Protein AF-0000000077438994 (afdb_homodimer)

Organism: NCBI:txid325984

Foldseek 3Di:
DDPPPPCPPPPPPPVPQPQPDDVDLSASPQPCAQKAKAVDKFFAQHWHDDVQWIWGQHQQRKTFIDGVRHTPDIQPRGRPVRGRFWIWHQHQQRWTFIDGPVGHTRGIPPGGHPDGAMKMWGQDPVSDTDIDDDDDDDPDDPDPDPPPPPPPPPPDD/DDPPPPCPPPPPPPVPQPQPDDVDLSASPQPCAQKAKAVDKFFANHWHDDVQWIWGQHQQRKTFIDGVRHTPDIQPRGRPVQGRFWIWHQHQQRWTFIDGPVGHTRGIPPGGHPDGAMKMWGQDPVSDTDIDDDDDDDPDDPDPDPPPPPPPPPPDD

Radius of gyration: 21.77 Å; Cα contacts (8 Å, |Δi|>4): 650; chains: 2; bounding box: 71×61×64 Å

Structure (mmCIF, N/CA/C/O backbone):
data_AF-0000000077438994-model_v1
#
loop_
_entity.id
_entity.type
_entity.pdbx_description
1 polymer 'Bulb-type lectin domain-containing protein'
#
loop_
_atom_site.group_PDB
_atom_site.id
_atom_site.type_symbol
_atom_site.label_atom_id
_atom_site.label_alt_id
_atom_site.label_comp_id
_atom_site.label_asym_id
_atom_site.label_entity_id
_atom_site.label_seq_id
_atom_site.pdbx_PDB_ins_code
_atom_site.Cartn_x
_atom_site.Cartn_y
_atom_site.Cartn_z
_atom_site.occupancy
_atom_site.B_iso_or_equiv
_atom_site.auth_seq_id
_atom_site.auth_comp_id
_atom_site.auth_asym_id
_atom_site.auth_atom_id
_atom_site.pdbx_PDB_model_num
ATOM 1 N N . MET A 1 1 ? -39.531 22.156 19.797 1 21.09 1 MET A N 1
ATOM 2 C CA . MET A 1 1 ? -38.406 22.734 19.062 1 21.09 1 MET A CA 1
ATOM 3 C C . MET A 1 1 ? -37.281 21.703 18.906 1 21.09 1 MET A C 1
ATOM 5 O O . MET A 1 1 ? -36.656 21.297 19.891 1 21.09 1 MET A O 1
ATOM 9 N N . TYR A 1 2 ? -37.219 20.688 18.141 1 22.56 2 TYR A N 1
ATOM 10 C CA . TYR A 1 2 ? -36.625 19.359 18.094 1 22.56 2 TYR A CA 1
ATOM 11 C C . TYR A 1 2 ? -35.156 19.453 17.688 1 22.56 2 TYR A C 1
ATOM 13 O O . TYR A 1 2 ? -34.812 20.141 16.734 1 22.56 2 TYR A O 1
ATOM 21 N N . GLY A 1 3 ? -34.188 19.438 18.5 1 25.44 3 GLY A N 1
ATOM 22 C CA . GLY A 1 3 ? -32.781 19.75 18.312 1 25.44 3 GLY A CA 1
ATOM 23 C C . GLY A 1 3 ? -32.125 18.906 17.234 1 25.44 3 GLY A C 1
ATOM 24 O O . GLY A 1 3 ? -32.656 17.875 16.828 1 25.44 3 GLY A O 1
ATOM 25 N N . PRO A 1 4 ? -31.328 19.453 16.375 1 26.83 4 PRO A N 1
ATOM 26 C CA . PRO A 1 4 ? -30.859 18.859 15.117 1 26.83 4 PRO A CA 1
ATOM 27 C C . PRO A 1 4 ? -30.297 17.453 15.305 1 26.83 4 PRO A C 1
ATOM 29 O O . PRO A 1 4 ? -29.688 17.156 16.344 1 26.83 4 PRO A O 1
ATOM 32 N N . GLN A 1 5 ? -30.953 16.422 15.031 1 22.59 5 GLN A N 1
ATOM 33 C CA . GLN A 1 5 ? -30.609 15 15.031 1 22.59 5 GLN A CA 1
ATOM 34 C C . GLN A 1 5 ? -29.234 14.758 14.414 1 22.59 5 GLN A C 1
ATOM 36 O O . GLN A 1 5 ? -28.938 15.258 13.328 1 22.59 5 GLN A O 1
ATOM 41 N N . LEU A 1 6 ? -28.234 14.766 15.234 1 22.33 6 LEU A N 1
ATOM 42 C CA . LEU A 1 6 ? -26.844 14.422 14.945 1 22.33 6 LEU A CA 1
ATOM 43 C C . LEU A 1 6 ? -26.766 13.211 14.023 1 22.33 6 LEU A C 1
ATOM 45 O O . LEU A 1 6 ? -27.359 12.172 14.305 1 22.33 6 LEU A O 1
ATOM 49 N N . TRP A 1 7 ? -27.031 13.344 12.828 1 23.47 7 TRP A N 1
ATOM 50 C CA . TRP A 1 7 ? -27.016 12.344 11.766 1 23.47 7 TRP A CA 1
ATOM 51 C C . TRP A 1 7 ? -25.859 11.359 11.953 1 23.47 7 TRP A C 1
ATOM 53 O O . TRP A 1 7 ? -24.703 11.766 12.078 1 23.47 7 TRP A O 1
ATOM 63 N N . THR A 1 8 ? -25.922 10.281 12.758 1 25.11 8 THR A N 1
ATOM 64 C CA . THR A 1 8 ? -25.156 9.055 12.961 1 25.11 8 THR A CA 1
ATOM 65 C C . THR A 1 8 ? -24.672 8.484 11.633 1 25.11 8 THR A C 1
ATOM 67 O O . THR A 1 8 ? -25.484 8.016 10.828 1 25.11 8 THR A O 1
ATOM 70 N N . SER A 1 9 ? -24.359 9.297 10.734 1 25.38 9 SER A N 1
ATOM 71 C CA . SER A 1 9 ? -24.031 8.797 9.406 1 25.38 9 SER A CA 1
ATOM 72 C C . SER A 1 9 ? -23.25 7.48 9.484 1 25.38 9 SER A C 1
ATOM 74 O O . SER A 1 9 ? -22.516 7.242 10.438 1 25.38 9 SER A O 1
ATOM 76 N N . HIS A 1 10 ? -23.703 6.355 9.078 1 24.34 10 HIS A N 1
ATOM 77 C CA . HIS A 1 10 ? -23.359 4.957 8.844 1 24.34 10 HIS A CA 1
ATOM 78 C C . HIS A 1 10 ? -21.906 4.82 8.391 1 24.34 10 HIS A C 1
ATOM 80 O O . HIS A 1 10 ? -21.641 4.656 7.191 1 24.34 10 HIS A O 1
ATOM 86 N N . TYR A 1 11 ? -21.203 5.902 8.508 1 25.11 11 TYR A N 1
ATOM 87 C CA . TYR A 1 11 ? -19.781 5.695 8.219 1 25.11 11 TYR A CA 1
ATOM 88 C C . TYR A 1 11 ? -19.234 4.527 9.023 1 25.11 11 TYR A C 1
ATOM 90 O O . TYR A 1 11 ? -19.109 4.609 10.25 1 25.11 11 TYR A O 1
ATOM 98 N N . SER A 1 12 ? -19.734 3.297 8.938 1 24.47 12 SER A N 1
ATOM 99 C CA . SER A 1 12 ? -19.469 2.039 9.625 1 24.47 12 SER A CA 1
ATOM 100 C C . SER A 1 12 ? -18.016 1.963 10.109 1 24.47 12 SER A C 1
ATOM 102 O O . SER A 1 12 ? -17.234 2.873 9.852 1 24.47 12 SER A O 1
ATOM 104 N N . SER A 1 13 ? -17.312 0.666 9.922 1 24.72 13 SER A N 1
ATOM 105 C CA . SER A 1 13 ? -16.25 0.057 10.711 1 24.72 13 SER A CA 1
ATOM 106 C C . SER A 1 13 ? -14.969 0.88 10.641 1 24.72 13 SER A C 1
ATOM 108 O O . SER A 1 13 ? -14.258 0.853 9.625 1 24.72 13 SER A O 1
ATOM 110 N N . VAL A 1 14 ? -15.055 2.031 10.977 1 26.48 14 VAL A N 1
ATOM 111 C CA . VAL A 1 14 ? -13.836 2.734 11.352 1 26.48 14 VAL A CA 1
ATOM 112 C C . VAL A 1 14 ? -12.977 1.834 12.234 1 26.48 14 VAL A C 1
ATOM 114 O O . VAL A 1 14 ? -13.469 1.239 13.195 1 26.48 14 VAL A O 1
ATOM 117 N N . HIS A 1 15 ? -12.094 0.939 11.68 1 26.78 15 HIS A N 1
ATOM 118 C CA . HIS A 1 15 ? -11.234 0.224 12.617 1 26.78 15 HIS A CA 1
ATOM 119 C C . HIS A 1 15 ? -10.844 1.116 13.789 1 26.78 15 HIS A C 1
ATOM 121 O O . HIS A 1 15 ? -10.32 2.215 13.594 1 26.78 15 HIS A O 1
ATOM 127 N N . PRO A 1 16 ? -11.727 1.131 14.812 1 26.53 16 PRO A N 1
ATOM 128 C CA . PRO A 1 16 ? -11.305 1.868 16 1 26.53 16 PRO A CA 1
ATOM 129 C C . PRO A 1 16 ? -9.789 1.812 16.234 1 26.53 16 PRO A C 1
ATOM 131 O O . PRO A 1 16 ? -9.18 0.76 16.031 1 26.53 16 PRO A O 1
ATOM 134 N N . LEU A 1 17 ? -9.219 2.875 16.062 1 28.62 17 LEU A N 1
ATOM 135 C CA . LEU A 1 17 ? -7.895 3.004 16.656 1 28.62 17 LEU A CA 1
ATOM 136 C C . LEU A 1 17 ? -7.902 2.52 18.109 1 28.62 17 LEU A C 1
ATOM 138 O O . LEU A 1 17 ? -8.805 2.861 18.875 1 28.62 17 LEU A O 1
ATOM 142 N N . ASN A 1 18 ? -7.672 1.319 18.578 1 26.91 18 ASN A N 1
ATOM 143 C CA . ASN A 1 18 ? -7.469 1.029 19.984 1 26.91 18 ASN A CA 1
ATOM 144 C C . ASN A 1 18 ? -6.883 2.229 20.719 1 26.91 18 ASN A C 1
ATOM 146 O O . ASN A 1 18 ? -5.777 2.676 20.422 1 26.91 18 ASN A O 1
ATOM 150 N N . THR A 1 19 ? -7.727 3.143 21.219 1 26.14 19 THR A N 1
ATOM 151 C CA . THR A 1 19 ? -7.484 4.309 22.062 1 26.14 19 THR A CA 1
ATOM 152 C C . THR A 1 19 ? -7.008 3.887 23.453 1 26.14 19 THR A C 1
ATOM 154 O O . THR A 1 19 ? -7.816 3.488 24.297 1 26.14 19 THR A O 1
ATOM 157 N N . THR A 1 20 ? -6.152 3.027 24.031 1 26.03 20 THR A N 1
ATOM 158 C CA . THR A 1 20 ? -5.77 3.215 25.422 1 26.03 20 THR A CA 1
ATOM 159 C C . THR A 1 20 ? -5.383 4.664 25.688 1 26.03 20 THR A C 1
ATOM 161 O O . THR A 1 20 ? -4.539 5.227 24.984 1 26.03 20 THR A O 1
ATOM 164 N N . THR A 1 21 ? -6.238 5.598 26.297 1 25.45 21 THR A N 1
ATOM 165 C CA . THR A 1 21 ? -6.266 6.949 26.844 1 25.45 21 THR A CA 1
ATOM 166 C C . THR A 1 21 ? -5.262 7.09 27.984 1 25.45 21 THR A C 1
ATOM 168 O O . THR A 1 21 ? -5.23 8.109 28.672 1 25.45 21 THR A O 1
ATOM 171 N N . GLY A 1 22 ? -4.594 6.418 28.875 1 26.19 22 GLY A N 1
ATOM 172 C CA . GLY A 1 22 ? -3.967 7.281 29.859 1 26.19 22 GLY A CA 1
ATOM 173 C C . GLY A 1 22 ? -3.484 8.602 29.297 1 26.19 22 GLY A C 1
ATOM 174 O O . GLY A 1 22 ? -3.414 8.758 28.062 1 26.19 22 GLY A O 1
ATOM 175 N N . ALA A 1 23 ? -3.184 9.969 30.188 1 26.88 23 ALA A N 1
ATOM 176 C CA . ALA A 1 23 ? -2.857 11.289 29.672 1 26.88 23 ALA A CA 1
ATOM 177 C C . ALA A 1 23 ? -2.307 11.211 28.25 1 26.88 23 ALA A C 1
ATOM 179 O O . ALA A 1 23 ? -1.852 12.211 27.688 1 26.88 23 ALA A O 1
ATOM 180 N N . GLY A 1 24 ? -1.846 10.273 27.703 1 26.77 24 GLY A N 1
ATOM 181 C CA . GLY A 1 24 ? -0.957 9.273 27.125 1 26.77 24 GLY A CA 1
ATOM 182 C C . GLY A 1 24 ? -1.16 9.078 25.641 1 26.77 24 GLY A C 1
ATOM 183 O O . GLY A 1 24 ? -2.291 8.914 25.172 1 26.77 24 GLY A O 1
ATOM 184 N N . VAL A 1 25 ? -0.253 9.812 24.734 1 26.81 25 VAL A N 1
ATOM 185 C CA . VAL A 1 25 ? -0.193 9.906 23.281 1 26.81 25 VAL A CA 1
ATOM 186 C C . VAL A 1 25 ? -0.78 8.648 22.656 1 26.81 25 VAL A C 1
ATOM 188 O O . VAL A 1 25 ? -0.364 7.531 22.984 1 26.81 25 VAL A O 1
ATOM 191 N N . LEU A 1 26 ? -2.146 8.492 22.719 1 27.89 26 LEU A N 1
ATOM 192 C CA . LEU A 1 26 ? -2.771 7.434 21.938 1 27.89 26 LEU A CA 1
ATOM 193 C C . LEU A 1 26 ? -1.887 7.027 20.766 1 27.89 26 LEU A C 1
ATOM 195 O O . LEU A 1 26 ? -1.816 7.738 19.766 1 27.89 26 LEU A O 1
ATOM 199 N N . GLY A 1 27 ? -0.663 6.922 21.203 1 29.12 27 GLY A N 1
ATOM 200 C CA . GLY A 1 27 ? 0.277 6.418 20.203 1 29.12 27 GLY A CA 1
ATOM 201 C C . GLY A 1 27 ? -0.365 5.492 19.188 1 29.12 27 GLY A C 1
ATOM 202 O O . GLY A 1 27 ? -1.306 4.766 19.516 1 29.12 27 GLY A O 1
ATOM 203 N N . TRP A 1 28 ? -0.858 6.16 18.172 1 29.98 28 TRP A N 1
ATOM 204 C CA . TRP A 1 28 ? -1.235 5.191 17.156 1 29.98 28 TRP A CA 1
ATOM 205 C C . TRP A 1 28 ? -0.579 3.842 17.406 1 29.98 28 TRP A C 1
ATOM 207 O O . TRP A 1 28 ? 0.609 3.773 17.734 1 29.98 28 TRP A O 1
ATOM 217 N N . PRO A 1 29 ? -1.28 3.027 18.125 1 31.36 29 PRO A N 1
ATOM 218 C CA . PRO A 1 29 ? -0.493 1.791 18.125 1 31.36 29 PRO A CA 1
ATOM 219 C C . PRO A 1 29 ? 0.524 1.734 16.984 1 31.36 29 PRO A C 1
ATOM 221 O O . PRO A 1 29 ? 0.331 2.373 15.945 1 31.36 29 PRO A O 1
ATOM 224 N N . LYS A 1 30 ? 1.807 1.937 17.297 1 34.41 30 LYS A N 1
ATOM 225 C CA . LYS A 1 30 ? 2.791 1.536 16.297 1 34.41 30 LYS A CA 1
ATOM 226 C C . LYS A 1 30 ? 2.168 0.621 15.242 1 34.41 30 LYS A C 1
ATOM 228 O O . LYS A 1 30 ? 1.759 -0.5 15.555 1 34.41 30 LYS A O 1
ATOM 233 N N . THR A 1 31 ? 1.005 1.084 14.773 1 38.88 31 THR A N 1
ATOM 234 C CA . THR A 1 31 ? 0.612 0.141 13.734 1 38.88 31 THR A CA 1
ATOM 235 C C . THR A 1 31 ? 1.836 -0.384 12.984 1 38.88 31 THR A C 1
ATOM 237 O O . THR A 1 31 ? 2.799 0.353 12.766 1 38.88 31 THR A O 1
ATOM 240 N N . THR A 1 32 ? 2.367 -1.322 13.469 1 48.34 32 THR A N 1
ATOM 241 C CA . THR A 1 32 ? 3.406 -2.102 12.805 1 48.34 32 THR A CA 1
ATOM 242 C C . THR A 1 32 ? 3.244 -2.031 11.289 1 48.34 32 THR A C 1
ATOM 244 O O . THR A 1 32 ? 3.877 -2.795 10.555 1 48.34 32 THR A O 1
ATOM 247 N N . ASP A 1 33 ? 2.127 -0.907 10.836 1 61.53 33 ASP A N 1
ATOM 248 C CA . ASP A 1 33 ? 1.943 -1.021 9.391 1 61.53 33 ASP A CA 1
ATOM 249 C C . ASP A 1 33 ? 2.602 0.146 8.656 1 61.53 33 ASP A C 1
ATOM 251 O O . ASP A 1 33 ? 2.791 1.219 9.234 1 61.53 33 ASP A O 1
ATOM 255 N N . SER A 1 34 ? 3.141 -0.038 7.637 1 81.69 34 SER A N 1
ATOM 256 C CA . SER A 1 34 ? 3.826 0.903 6.758 1 81.69 34 SER A CA 1
ATOM 257 C C . SER A 1 34 ? 2.85 1.567 5.793 1 81.69 34 SER A C 1
ATOM 259 O O . SER A 1 34 ? 3.264 2.207 4.824 1 81.69 34 SER A O 1
ATOM 261 N N . VAL A 1 35 ? 1.454 1.505 6.234 1 88.12 35 VAL A N 1
ATOM 262 C CA . VAL A 1 35 ? 0.467 1.944 5.258 1 88.12 35 VAL A CA 1
ATOM 263 C C . VAL A 1 35 ? -0.572 2.836 5.934 1 88.12 35 VAL A C 1
ATOM 265 O O . VAL A 1 35 ? -1.044 2.527 7.031 1 88.12 35 VAL A O 1
ATOM 268 N N . LEU A 1 36 ? -0.923 4.008 5.414 1 90.38 36 LEU A N 1
ATOM 269 C CA . LEU A 1 36 ? -2.074 4.84 5.75 1 90.38 36 LEU A CA 1
ATOM 270 C C . LEU A 1 36 ? -3.162 4.715 4.688 1 90.38 36 LEU A C 1
ATOM 272 O O . LEU A 1 36 ? -2.885 4.832 3.49 1 90.38 36 LEU A O 1
ATOM 276 N N . TYR A 1 37 ? -4.406 4.496 5.098 1 89.5 37 TYR A N 1
ATOM 277 C CA . TYR A 1 37 ? -5.516 4.293 4.172 1 89.5 37 TYR A CA 1
ATOM 278 C C . TYR A 1 37 ? -6.363 5.551 4.047 1 89.5 37 TYR A C 1
ATOM 280 O O . TYR A 1 37 ? -6.41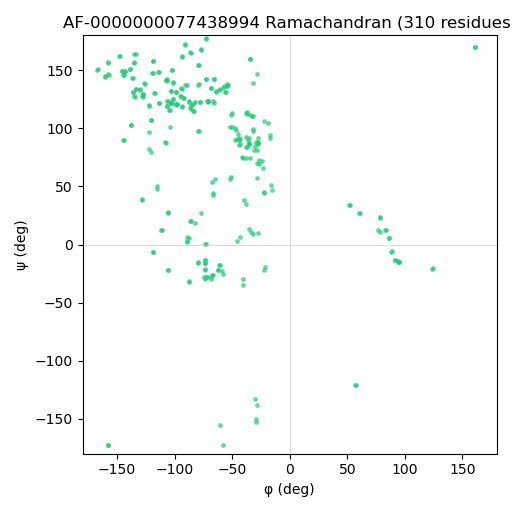 6.371 4.969 1 89.5 37 TYR A O 1
ATOM 288 N N . SER A 1 38 ? -6.949 5.688 2.83 1 90.75 38 SER A N 1
ATOM 289 C CA . SER A 1 38 ? -7.879 6.801 2.689 1 90.75 38 SER A CA 1
ATOM 290 C C . SER A 1 38 ? -8.953 6.77 3.775 1 90.75 38 SER A C 1
ATOM 292 O O . SER A 1 38 ? -9.453 5.699 4.129 1 90.75 38 SER A O 1
ATOM 294 N N . GLY A 1 39 ? -9.219 7.895 4.289 1 86.38 39 GLY A N 1
ATOM 295 C CA . GLY A 1 39 ? -10.18 8.016 5.375 1 86.38 39 GLY A CA 1
ATOM 296 C C . GLY A 1 39 ? -9.539 8 6.746 1 86.38 39 GLY A C 1
ATOM 297 O O . GLY A 1 39 ? -10.156 8.398 7.734 1 86.38 39 GLY A O 1
ATOM 298 N N . ASP A 1 40 ? -8.281 7.57 6.762 1 82.38 40 ASP A N 1
ATOM 299 C CA . ASP A 1 40 ? -7.566 7.566 8.031 1 82.38 40 ASP A CA 1
ATOM 300 C C . ASP A 1 40 ? -7.207 8.984 8.469 1 82.38 40 ASP A C 1
ATOM 302 O O . ASP A 1 40 ? -6.922 9.844 7.633 1 82.38 40 ASP A O 1
ATOM 306 N N . LEU A 1 41 ? -7.293 9.211 9.781 1 83.31 41 LEU A N 1
ATOM 307 C CA . LEU A 1 41 ? -6.797 10.422 10.438 1 83.31 41 LEU A CA 1
ATOM 308 C C . LEU A 1 41 ? -5.691 10.078 11.438 1 83.31 41 LEU A C 1
ATOM 310 O O . LEU A 1 41 ? -5.812 9.117 12.195 1 83.31 41 LEU A O 1
ATOM 314 N N . ALA A 1 42 ? -4.621 10.805 11.312 1 85.19 42 ALA A N 1
ATOM 315 C CA . ALA A 1 42 ? -3.508 10.586 12.234 1 85.19 42 ALA A CA 1
ATOM 316 C C . ALA A 1 42 ? -3.188 11.852 13.023 1 85.19 42 ALA A C 1
ATOM 318 O O . ALA A 1 42 ? -2.633 12.805 12.477 1 85.19 42 ALA A O 1
ATOM 319 N N . PRO A 1 43 ? -3.537 11.844 14.305 1 85.81 43 PRO A N 1
ATOM 320 C CA . PRO A 1 43 ? -3.242 13.016 15.125 1 85.81 43 PRO A CA 1
ATOM 321 C C . PRO A 1 43 ? -1.756 13.156 15.445 1 85.81 43 PRO A C 1
ATOM 323 O O . PRO A 1 43 ? -0.959 12.289 15.086 1 85.81 43 PRO A O 1
ATOM 326 N N . ILE A 1 44 ? -1.465 14.211 16.125 1 85.12 44 ILE A N 1
ATOM 327 C CA . ILE A 1 44 ? -0.102 14.516 16.547 1 85.12 44 ILE A CA 1
ATOM 328 C C . ILE A 1 44 ? 0.466 13.336 17.328 1 85.12 44 ILE A C 1
ATOM 330 O O . ILE A 1 44 ? -0.237 12.727 18.141 1 85.12 44 ILE A O 1
ATOM 334 N N . GLY A 1 45 ? 1.716 13.023 17.016 1 83.44 45 GLY A N 1
ATOM 335 C CA . GLY A 1 45 ? 2.387 11.945 17.734 1 83.44 45 GLY A CA 1
ATOM 336 C C . GLY A 1 45 ? 2.229 10.594 17.078 1 83.44 45 GLY A C 1
ATOM 337 O O . GLY A 1 45 ? 2.955 9.648 17.391 1 83.44 45 GLY A O 1
ATOM 338 N N . THR A 1 46 ? 1.314 10.492 16.141 1 82.88 46 THR A N 1
ATOM 339 C CA . THR A 1 46 ? 1.176 9.25 15.383 1 82.88 46 THR A CA 1
ATOM 340 C C . THR A 1 46 ? 2.387 9.023 14.484 1 82.88 46 THR A C 1
ATOM 342 O O . THR A 1 46 ? 2.885 9.961 13.859 1 82.88 46 THR A O 1
ATOM 345 N N . THR A 1 47 ? 2.863 7.691 14.539 1 86.69 47 THR A N 1
ATOM 346 C CA . THR A 1 47 ? 4.023 7.34 13.727 1 86.69 47 THR A CA 1
ATOM 347 C C . THR A 1 47 ? 3.732 6.109 12.875 1 86.69 47 THR A C 1
ATOM 349 O O . THR A 1 47 ? 3.162 5.129 13.359 1 86.69 47 THR A O 1
ATOM 352 N N . ILE A 1 48 ? 3.988 6.242 11.562 1 85.25 48 ILE A N 1
ATOM 353 C CA . ILE A 1 48 ? 4.035 5.098 10.664 1 85.25 48 ILE A CA 1
ATOM 354 C C . ILE A 1 48 ? 5.477 4.609 10.523 1 85.25 48 ILE A C 1
ATOM 356 O O . ILE A 1 48 ? 6.398 5.414 10.367 1 85.25 48 ILE A O 1
ATOM 360 N N . VAL A 1 49 ? 5.582 3.232 10.625 1 84.25 49 VAL A N 1
ATOM 361 C CA . VAL A 1 49 ? 6.941 2.703 10.703 1 84.25 49 VAL A CA 1
ATOM 362 C C . VAL A 1 49 ? 7.145 1.644 9.625 1 84.25 49 VAL A C 1
ATOM 364 O O . VAL A 1 49 ? 6.25 0.835 9.359 1 84.25 49 VAL A O 1
ATOM 367 N N . ASN A 1 50 ? 8.297 1.661 8.984 1 86.56 50 ASN A N 1
ATOM 368 C CA . ASN A 1 50 ? 8.844 0.588 8.156 1 86.56 50 ASN A CA 1
ATOM 369 C C . ASN A 1 50 ? 10.336 0.393 8.414 1 86.56 50 ASN A C 1
ATOM 371 O O . ASN A 1 50 ? 11.164 1.113 7.852 1 86.56 50 ASN A O 1
ATOM 375 N N . GLY A 1 51 ? 10.578 -0.696 9.188 1 81.19 51 GLY A N 1
ATOM 376 C CA . GLY A 1 51 ? 11.961 -0.861 9.609 1 81.19 51 GLY A CA 1
ATOM 377 C C . GLY A 1 51 ? 12.5 0.339 10.359 1 81.19 51 GLY A C 1
ATOM 378 O O . GLY A 1 51 ? 11.906 0.784 11.344 1 81.19 51 GLY A O 1
ATOM 379 N N . ASP A 1 52 ? 13.578 0.895 9.766 1 85.88 52 ASP A N 1
ATOM 380 C CA . ASP A 1 52 ? 14.234 2.033 10.398 1 85.88 52 ASP A CA 1
ATOM 381 C C . ASP A 1 52 ? 13.625 3.352 9.938 1 85.88 52 ASP A C 1
ATOM 383 O O . ASP A 1 52 ? 14.07 4.426 10.336 1 85.88 52 ASP A O 1
ATOM 387 N N . ASN A 1 53 ? 12.625 3.242 9.125 1 89.44 53 ASN A N 1
ATOM 388 C CA . ASN A 1 53 ? 11.969 4.434 8.594 1 89.44 53 ASN A CA 1
ATOM 389 C C . ASN A 1 53 ? 10.703 4.766 9.367 1 89.44 53 ASN A C 1
ATOM 391 O O . ASN A 1 53 ? 9.875 3.887 9.625 1 89.44 53 ASN A O 1
ATOM 395 N N . GLU A 1 54 ? 10.578 6.105 9.766 1 90.38 54 GLU A N 1
ATOM 396 C CA . GLU A 1 54 ? 9.445 6.547 10.57 1 90.38 54 GLU A CA 1
ATOM 397 C C . GLU A 1 54 ? 8.859 7.848 10.031 1 90.38 54 GLU A C 1
ATOM 399 O O . GLU A 1 54 ? 9.594 8.797 9.766 1 90.38 54 GLU A O 1
ATOM 404 N N . LEU A 1 55 ? 7.582 7.859 9.789 1 92.62 55 LEU A N 1
ATOM 405 C CA . LEU A 1 55 ? 6.828 9.07 9.477 1 92.62 55 LEU A CA 1
ATOM 406 C C . LEU A 1 55 ? 6.012 9.531 10.68 1 92.62 55 LEU A C 1
ATOM 408 O O . LEU A 1 55 ? 5.102 8.828 11.125 1 92.62 55 LEU A O 1
ATOM 412 N N . THR A 1 56 ? 6.355 10.711 11.203 1 91.5 56 THR A N 1
ATOM 413 C CA . THR A 1 56 ? 5.754 11.156 12.453 1 91.5 56 THR A CA 1
ATOM 414 C C . THR A 1 56 ? 5.215 12.578 12.32 1 91.5 56 THR A C 1
ATOM 416 O O . THR A 1 56 ? 5.887 13.453 11.773 1 91.5 56 THR A O 1
ATOM 419 N N . LEU A 1 57 ? 3.998 12.789 12.789 1 91.06 57 LEU A N 1
ATOM 420 C CA . LEU A 1 57 ? 3.498 14.148 12.938 1 91.06 57 LEU A CA 1
ATOM 421 C C . LEU A 1 57 ? 3.924 14.734 14.281 1 91.06 57 LEU A C 1
ATOM 423 O O . LEU A 1 57 ? 3.551 14.219 15.336 1 91.06 57 LEU A O 1
ATOM 427 N N . LEU A 1 58 ? 4.66 15.836 14.211 1 89.81 58 LEU A N 1
ATOM 428 C CA . LEU A 1 58 ? 5.199 16.453 15.422 1 89.81 58 LEU A CA 1
ATOM 429 C C . LEU A 1 58 ? 4.23 17.484 15.977 1 89.81 58 LEU A C 1
ATOM 431 O O . LEU A 1 58 ? 3.229 17.812 15.336 1 89.81 58 LEU A O 1
ATOM 435 N N . ASP A 1 59 ? 4.488 18.031 17.156 1 87.62 59 ASP A N 1
ATOM 436 C CA . ASP A 1 59 ? 3.6 18.922 17.891 1 87.62 59 ASP A CA 1
ATOM 437 C C . ASP A 1 59 ? 3.447 20.25 17.172 1 87.62 59 ASP A C 1
ATOM 439 O O . ASP A 1 59 ? 2.469 20.969 17.406 1 87.62 59 ASP A O 1
ATOM 443 N N . ASP A 1 60 ? 4.418 20.688 16.359 1 89.75 60 ASP A N 1
ATOM 444 C CA . ASP A 1 60 ? 4.336 21.922 15.602 1 89.75 60 ASP A CA 1
ATOM 445 C C . ASP A 1 60 ? 3.666 21.703 14.25 1 89.75 60 ASP A C 1
ATOM 447 O O . ASP A 1 60 ? 3.709 22.562 13.375 1 89.75 60 ASP A O 1
ATOM 451 N N . CYS A 1 61 ? 3.129 20.469 13.969 1 91.75 61 CYS A N 1
ATOM 452 C CA . CYS A 1 61 ? 2.355 20.078 12.797 1 91.75 61 CYS A CA 1
ATOM 453 C C . CYS A 1 61 ? 3.266 19.844 11.594 1 91.75 61 CYS A C 1
ATOM 455 O O . CYS A 1 61 ? 2.793 19.781 10.461 1 91.75 61 CYS A O 1
ATOM 457 N N . ASN A 1 62 ? 4.59 19.812 11.914 1 94.56 62 ASN A N 1
ATOM 458 C CA . ASN A 1 62 ? 5.492 19.344 10.867 1 94.56 62 ASN A CA 1
ATOM 459 C C . ASN A 1 62 ? 5.465 17.812 10.75 1 94.56 62 ASN A C 1
ATOM 461 O O . ASN A 1 62 ? 5.609 17.109 11.742 1 94.56 62 ASN A O 1
ATOM 465 N N . LEU A 1 63 ? 5.141 17.344 9.562 1 94.31 63 LEU A N 1
ATOM 466 C CA . LEU A 1 63 ? 5.242 15.914 9.281 1 94.31 63 LEU A CA 1
ATOM 467 C C . LEU A 1 63 ? 6.641 15.555 8.797 1 94.31 63 LEU A C 1
ATOM 469 O O . LEU A 1 63 ? 7.113 16.094 7.793 1 94.31 63 LEU A O 1
ATOM 473 N N . VAL A 1 64 ? 7.27 14.602 9.547 1 95.94 64 VAL A N 1
ATOM 474 C CA . VAL A 1 64 ? 8.688 14.375 9.305 1 95.94 64 VAL A CA 1
ATOM 475 C C . VAL A 1 64 ? 8.945 12.898 9.047 1 95.94 64 VAL A C 1
ATOM 477 O O . VAL A 1 64 ? 8.445 12.039 9.781 1 95.94 64 VAL A O 1
ATOM 480 N N . LEU A 1 65 ? 9.656 12.656 7.945 1 95.88 65 LEU A N 1
ATOM 481 C CA . LEU A 1 65 ? 10.148 11.32 7.633 1 95.88 65 LEU A CA 1
ATOM 482 C C . LEU A 1 65 ? 11.617 11.18 8.039 1 95.88 65 LEU A C 1
ATOM 484 O O . LEU A 1 65 ? 12.469 11.93 7.566 1 95.88 65 LEU A O 1
ATOM 488 N N . THR A 1 66 ? 11.852 10.18 8.953 1 96.31 66 THR A N 1
ATOM 489 C CA . THR A 1 66 ? 13.227 9.93 9.375 1 96.31 66 THR A CA 1
ATOM 490 C C . THR A 1 66 ? 13.648 8.508 9.023 1 96.31 66 THR A C 1
ATOM 492 O O . THR A 1 66 ? 12.812 7.609 8.914 1 96.31 66 THR A O 1
ATOM 495 N N . SER A 1 67 ? 14.891 8.289 8.711 1 94.25 67 SER A N 1
ATOM 496 C CA . SER A 1 67 ? 15.555 6.988 8.586 1 94.25 67 SER A CA 1
ATOM 497 C C . SER A 1 67 ? 16.75 6.887 9.523 1 94.25 67 SER A C 1
ATOM 499 O O . SER A 1 67 ? 17.672 7.711 9.461 1 94.25 67 SER A O 1
ATOM 501 N N . LYS A 1 68 ? 16.656 5.91 10.414 1 95.06 68 LYS A N 1
ATOM 502 C CA . LYS A 1 68 ? 17.703 5.762 11.438 1 95.06 68 LYS A CA 1
ATOM 503 C C . LYS A 1 68 ? 17.938 7.074 12.172 1 95.06 68 LYS A C 1
ATOM 505 O O . LYS A 1 68 ? 19.078 7.469 12.406 1 95.06 68 LYS A O 1
ATOM 510 N N . GLY A 1 69 ? 16.844 7.812 12.32 1 94.69 69 GLY A N 1
ATOM 511 C CA . GLY A 1 69 ? 16.906 9.016 13.133 1 94.69 69 GLY A CA 1
ATOM 512 C C . GLY A 1 69 ? 17.188 10.266 12.32 1 94.69 69 GLY A C 1
ATOM 513 O O . GLY A 1 69 ? 17.016 11.383 12.812 1 94.69 69 GLY A O 1
ATOM 514 N N . ASP A 1 70 ? 17.656 10.078 11.055 1 97.5 70 ASP A N 1
ATOM 515 C CA . ASP A 1 70 ? 17.953 11.227 10.203 1 97.5 70 ASP A CA 1
ATOM 516 C C . ASP A 1 70 ? 16.719 11.648 9.398 1 97.5 70 ASP A C 1
ATOM 518 O O . ASP A 1 70 ? 16.031 10.805 8.82 1 97.5 70 ASP A O 1
ATOM 522 N N . THR A 1 71 ? 16.531 12.969 9.344 1 97.38 71 THR A N 1
ATOM 523 C CA . THR A 1 71 ? 15.414 13.477 8.555 1 97.38 71 THR A CA 1
ATOM 524 C C . THR A 1 71 ? 15.68 13.305 7.062 1 97.38 71 THR A C 1
ATOM 526 O O . THR A 1 71 ? 16.703 13.75 6.555 1 97.38 71 THR A O 1
ATOM 529 N N . LYS A 1 72 ? 14.773 12.617 6.375 1 96.75 72 LYS A N 1
ATOM 530 C CA . LYS A 1 72 ? 14.891 12.383 4.938 1 96.75 72 LYS A CA 1
ATOM 531 C C . LYS A 1 72 ? 13.914 13.25 4.152 1 96.75 72 LYS A C 1
ATOM 533 O O . LYS A 1 72 ? 14.117 13.508 2.965 1 96.75 72 LYS A O 1
ATOM 538 N N . TRP A 1 73 ? 12.82 13.727 4.789 1 96.88 73 TRP A N 1
ATOM 539 C CA . TRP A 1 73 ? 11.781 14.562 4.203 1 96.88 73 TRP A CA 1
ATOM 540 C C . TRP A 1 73 ? 10.898 15.172 5.285 1 96.88 73 TRP A C 1
ATOM 542 O O . TRP A 1 73 ? 10.68 14.562 6.336 1 96.88 73 TRP A O 1
ATOM 552 N N . GLN A 1 74 ? 10.367 16.25 5.082 1 97 74 GLN A N 1
ATOM 553 C CA . GLN A 1 74 ? 9.391 16.875 5.98 1 97 74 GLN A CA 1
ATOM 554 C C . GLN A 1 74 ? 8.531 17.891 5.246 1 97 74 GLN A C 1
ATOM 556 O O . GLN A 1 74 ? 8.93 18.406 4.199 1 97 74 GLN A O 1
ATOM 561 N N . THR A 1 75 ? 7.391 18.156 5.734 1 95.44 75 THR A N 1
ATOM 562 C CA . THR A 1 75 ? 6.48 19.094 5.098 1 95.44 75 THR A CA 1
ATOM 563 C C . THR A 1 75 ? 6.969 20.531 5.297 1 95.44 75 THR A C 1
ATOM 565 O O . THR A 1 75 ? 6.633 21.422 4.512 1 95.44 75 THR A O 1
ATOM 568 N N . GLY A 1 76 ? 7.656 20.781 6.379 1 94.44 76 GLY A N 1
ATOM 569 C CA . GLY A 1 76 ? 8.164 22.109 6.664 1 94.44 76 GLY A CA 1
ATOM 570 C C . GLY A 1 76 ? 7.141 23.016 7.316 1 94.44 76 GLY A C 1
ATOM 571 O O . GLY A 1 76 ? 7.312 24.234 7.348 1 94.44 76 GLY A O 1
ATOM 572 N N . VAL A 1 77 ? 6.086 22.453 7.75 1 90 77 VAL A N 1
ATOM 573 C CA . VAL A 1 77 ? 5.094 23.234 8.477 1 90 77 VAL A CA 1
ATOM 574 C C . VAL A 1 77 ? 5.684 23.703 9.805 1 90 77 VAL A C 1
ATOM 576 O O . VAL A 1 77 ? 6.387 22.953 10.484 1 90 77 VAL A O 1
ATOM 579 N N . THR A 1 78 ? 5.715 24.938 10.086 1 82.12 78 THR A N 1
ATOM 580 C CA . THR A 1 78 ? 6.062 25.5 11.383 1 82.12 78 THR A CA 1
ATOM 581 C C . THR A 1 78 ? 4.922 26.359 11.922 1 82.12 78 THR A C 1
ATOM 583 O O . THR A 1 78 ? 4.586 27.391 11.352 1 82.12 78 THR A O 1
ATOM 586 N N . ASP A 1 79 ? 3.951 25.781 12.508 1 70.88 79 ASP A N 1
ATOM 587 C CA . ASP A 1 79 ? 2.893 26.594 13.109 1 70.88 79 ASP A CA 1
ATOM 588 C C . ASP A 1 79 ? 2.965 26.547 14.633 1 70.88 79 ASP A C 1
ATOM 590 O O . ASP A 1 79 ? 2.387 25.656 15.258 1 70.88 79 ASP A O 1
ATOM 594 N N . PRO A 1 80 ? 3.727 27.438 15.188 1 63.91 80 PRO A N 1
ATOM 595 C CA . PRO A 1 80 ? 3.885 27.438 16.641 1 63.91 80 PRO A CA 1
ATOM 596 C C . PRO A 1 80 ? 2.611 27.844 17.375 1 63.91 80 PRO A C 1
ATOM 598 O O . PRO A 1 80 ? 2.459 27.547 18.578 1 63.91 80 PRO A O 1
ATOM 601 N N . THR A 1 81 ? 1.794 28.656 16.781 1 61.81 81 THR A N 1
ATOM 602 C CA . THR A 1 81 ? 0.641 29.188 17.516 1 61.81 81 THR A CA 1
ATOM 603 C C . THR A 1 81 ? -0.402 28.094 17.734 1 61.81 81 THR A C 1
ATOM 605 O O . THR A 1 81 ? -1.207 28.172 18.656 1 61.81 81 THR A O 1
ATOM 608 N N . THR A 1 82 ? -0.398 27.156 16.812 1 60.06 82 THR A N 1
ATOM 609 C CA . THR A 1 82 ? -1.469 26.172 16.828 1 60.06 82 THR A CA 1
ATOM 610 C C . THR A 1 82 ? -0.911 24.781 17.125 1 60.06 82 THR A C 1
ATOM 612 O O . THR A 1 82 ? -1.275 23.797 16.453 1 60.06 82 THR A O 1
ATOM 615 N N . LEU A 1 83 ? -0.088 24.719 18.219 1 62.84 83 LEU A N 1
ATOM 616 C CA . LEU A 1 83 ? 0.482 23.453 18.656 1 62.84 83 LEU A CA 1
ATOM 617 C C . LEU A 1 83 ? -0.616 22.469 19.047 1 62.84 83 LEU A C 1
ATOM 619 O O . LEU A 1 83 ? -1.654 22.859 19.578 1 62.84 83 LEU A O 1
ATOM 623 N N . GLN A 1 84 ? -0.561 21.344 18.625 1 66.12 84 GLN A N 1
ATOM 624 C CA . GLN A 1 84 ? -1.311 20.156 19.031 1 66.12 84 GLN A CA 1
ATOM 625 C C . GLN A 1 84 ? -2.721 20.172 18.453 1 66.12 84 GLN A C 1
ATOM 627 O O . GLN A 1 84 ? -3.658 19.672 19.078 1 66.12 84 GLN A O 1
ATOM 632 N N . ASP A 1 85 ? -2.895 20.891 17.359 1 85.75 85 ASP A N 1
ATOM 633 C CA . ASP A 1 85 ? -4.258 20.906 16.844 1 85.75 85 ASP A CA 1
ATOM 634 C C . ASP A 1 85 ? -4.285 20.531 15.359 1 85.75 85 ASP A C 1
ATOM 636 O O . ASP A 1 85 ? -4.941 21.203 14.555 1 85.75 85 ASP A O 1
ATOM 640 N N . CYS A 1 86 ? -3.463 19.625 15.062 1 90.5 86 CYS A N 1
ATOM 641 C CA . CYS A 1 86 ? -3.443 19.219 13.664 1 90.5 86 CYS A CA 1
ATOM 642 C C . CYS A 1 86 ? -3.438 17.703 13.539 1 90.5 86 CYS A C 1
ATOM 644 O O . CYS A 1 86 ? -3.355 16.984 14.539 1 90.5 86 CYS A O 1
ATOM 646 N N . PHE A 1 87 ? -3.752 17.25 12.375 1 89.81 87 PHE A N 1
ATOM 647 C CA . PHE A 1 87 ? -3.736 15.836 12.047 1 89.81 87 PHE A CA 1
ATOM 648 C C . PHE A 1 87 ? -3.367 15.625 10.578 1 89.81 87 PHE A C 1
ATOM 650 O O . PHE A 1 87 ? -3.338 16.578 9.797 1 89.81 87 PHE A O 1
ATOM 657 N N . VAL A 1 88 ? -2.98 14.445 10.289 1 92.12 88 VAL A N 1
ATOM 658 C CA . VAL A 1 88 ? -2.723 14 8.914 1 92.12 88 VAL A CA 1
ATOM 659 C C . VAL A 1 88 ? -3.906 13.18 8.406 1 92.12 88 VAL A C 1
ATOM 661 O O . VAL A 1 88 ? -4.488 12.391 9.148 1 92.12 88 VAL A O 1
ATOM 664 N N . ASN A 1 89 ? -4.25 13.414 7.156 1 92.75 89 ASN A N 1
ATOM 665 C CA . ASN A 1 89 ? -5.258 12.539 6.566 1 92.75 89 ASN A CA 1
ATOM 666 C C . ASN A 1 89 ? -4.961 12.25 5.098 1 92.75 89 ASN A C 1
ATOM 668 O O . ASN A 1 89 ? -4.289 13.039 4.43 1 92.75 89 ASN A O 1
ATOM 672 N N . LEU A 1 90 ? -5.344 11.117 4.668 1 93.44 90 LEU A N 1
ATOM 673 C CA . LEU A 1 90 ? -5.418 10.75 3.256 1 93.44 90 LEU A CA 1
ATOM 674 C C . LEU A 1 90 ? -6.867 10.703 2.783 1 93.44 90 LEU A C 1
ATOM 676 O O . LEU A 1 90 ? -7.668 9.922 3.307 1 93.44 90 LEU A O 1
ATOM 680 N N . GLU A 1 91 ? -7.148 11.547 1.807 1 93.19 91 GLU A N 1
ATOM 681 C CA . GLU A 1 91 ? -8.516 11.633 1.305 1 93.19 91 GLU A CA 1
ATOM 682 C C . GLU A 1 91 ? -8.766 10.586 0.217 1 93.19 91 GLU A C 1
ATOM 684 O O . GLU A 1 91 ? -7.82 10.039 -0.355 1 93.19 91 GLU A O 1
ATOM 689 N N . ALA A 1 92 ? -10.078 10.391 -0.075 1 93.19 92 ALA A N 1
ATOM 690 C CA . ALA A 1 92 ? -10.492 9.375 -1.038 1 93.19 92 ALA A CA 1
ATOM 691 C C . ALA A 1 92 ? -10.18 9.812 -2.467 1 93.19 92 ALA A C 1
ATOM 693 O O . ALA A 1 92 ? -10.383 9.047 -3.414 1 93.19 92 ALA A O 1
ATOM 694 N N . ASN A 1 93 ? -9.609 10.961 -2.623 1 93.44 93 ASN A N 1
ATOM 695 C CA . ASN A 1 93 ? -9.164 11.406 -3.939 1 93.44 93 ASN A CA 1
ATOM 696 C C . ASN A 1 93 ? -7.645 11.461 -4.027 1 93.44 93 ASN A C 1
ATOM 698 O O . ASN A 1 93 ? -7.09 12.078 -4.941 1 93.44 93 ASN A O 1
ATOM 702 N N . GLY A 1 94 ? -6.984 10.867 -3.037 1 95.06 94 GLY A N 1
ATOM 703 C CA . GLY A 1 94 ? -5.539 10.719 -3.07 1 95.06 94 GLY A CA 1
ATOM 704 C C . GLY A 1 94 ? -4.801 11.898 -2.477 1 95.06 94 GLY A C 1
ATOM 705 O O . GLY A 1 94 ? -3.572 11.891 -2.383 1 95.06 94 GLY A O 1
ATOM 706 N N . GLU A 1 95 ? -5.551 12.961 -2.115 1 95.81 95 GLU A N 1
ATOM 707 C CA . GLU A 1 95 ? -4.871 14.086 -1.488 1 95.81 95 GLU A CA 1
ATOM 708 C C . GLU A 1 95 ? -4.414 13.742 -0.074 1 95.81 95 GLU A C 1
ATOM 710 O O . GLU A 1 95 ? -5.211 13.273 0.742 1 95.81 95 GLU A O 1
ATOM 715 N N . PHE A 1 96 ? -3.15 13.898 0.136 1 93.5 96 PHE A N 1
ATOM 716 C CA . PHE A 1 96 ? -2.477 13.727 1.417 1 93.5 96 PHE A CA 1
ATOM 717 C C . PHE A 1 96 ? -2.158 15.07 2.053 1 93.5 96 PHE A C 1
ATOM 719 O O . PHE A 1 96 ? -1.473 15.898 1.451 1 93.5 96 PHE A O 1
ATOM 726 N N . ARG A 1 97 ? -2.74 15.203 3.328 1 96.5 97 ARG A N 1
ATOM 727 C CA . ARG A 1 97 ? -2.691 16.562 3.869 1 96.5 97 ARG A CA 1
ATOM 728 C C . ARG A 1 97 ? -2.346 16.547 5.355 1 96.5 97 ARG A C 1
ATOM 730 O O . ARG A 1 97 ? -2.613 15.562 6.047 1 96.5 97 ARG A O 1
ATOM 737 N N . VAL A 1 98 ? -1.729 17.609 5.742 1 94.75 98 VAL A N 1
ATOM 738 C CA . VAL A 1 98 ? -1.708 18.047 7.137 1 94.75 98 VAL A CA 1
ATOM 739 C C . VAL A 1 98 ? -2.703 19.188 7.344 1 94.75 98 VAL A C 1
ATOM 741 O O . VAL A 1 98 ? -2.662 20.188 6.629 1 94.75 98 VAL A O 1
ATOM 744 N N . LYS A 1 99 ? -3.588 18.984 8.297 1 93.81 99 LYS A N 1
ATOM 745 C CA . LYS A 1 99 ? -4.66 19.953 8.516 1 93.81 99 LYS A CA 1
ATOM 746 C C . LYS A 1 99 ? -4.836 20.25 10 1 93.81 99 LYS A C 1
ATOM 748 O O . LYS A 1 99 ? -4.555 19.406 10.844 1 93.81 99 LYS A O 1
ATOM 753 N N . HIS A 1 100 ? -5.414 21.438 10.18 1 92.69 100 HIS A N 1
ATOM 754 C CA . HIS A 1 100 ? -5.961 21.719 11.508 1 92.69 100 HIS A CA 1
ATOM 755 C C . HIS A 1 100 ? -7.32 21.047 11.688 1 92.69 100 HIS A C 1
ATOM 757 O O . HIS A 1 100 ? -8.055 20.844 10.719 1 92.69 100 HIS A O 1
ATOM 763 N N . TRP A 1 101 ? -7.609 20.797 12.961 1 88 101 TRP A N 1
ATOM 764 C CA . TRP A 1 101 ? -8.922 20.234 13.258 1 88 101 TRP A CA 1
ATOM 765 C C . TRP A 1 101 ? -10.031 21.203 12.852 1 88 101 TRP A C 1
ATOM 767 O O . TRP A 1 101 ? -11.148 20.781 12.531 1 88 101 TRP A O 1
ATOM 777 N N . GLY A 1 102 ? -9.703 22.438 12.758 1 86.25 102 GLY A N 1
ATOM 778 C CA . GLY A 1 102 ? -10.656 23.453 12.344 1 86.25 102 GLY A CA 1
ATOM 779 C C . GLY A 1 102 ? -10.852 23.5 10.844 1 86.25 102 GLY A C 1
ATOM 780 O O . GLY A 1 102 ? -11.711 24.234 10.344 1 86.25 102 GLY A O 1
ATOM 781 N N . GLY A 1 103 ? -9.969 22.906 10.062 1 87.69 103 GLY A N 1
ATOM 782 C CA . GLY A 1 103 ? -10.219 22.781 8.633 1 87.69 103 GLY A CA 1
ATOM 783 C C . GLY A 1 103 ? -9.109 23.375 7.789 1 87.69 103 GLY A C 1
ATOM 784 O O . GLY A 1 103 ? -8.969 23.031 6.613 1 87.69 103 GLY A O 1
ATOM 785 N N . ASP A 1 104 ? -8.297 24.25 8.328 1 90.81 104 ASP A N 1
ATOM 786 C CA . ASP A 1 104 ? -7.23 24.891 7.559 1 90.81 104 ASP A CA 1
ATOM 787 C C . ASP A 1 104 ? -6.203 23.859 7.094 1 90.81 104 ASP A C 1
ATOM 789 O O . ASP A 1 104 ? -5.754 23.016 7.879 1 90.81 104 ASP A O 1
ATOM 793 N N . ILE A 1 105 ? -5.871 23.922 5.781 1 93.44 105 ILE A N 1
ATOM 794 C CA . ILE A 1 105 ? -4.852 23.031 5.227 1 93.44 105 ILE A CA 1
ATOM 795 C C . ILE A 1 105 ? -3.469 23.641 5.438 1 93.44 105 ILE A C 1
ATOM 797 O O . ILE A 1 105 ? -3.186 24.734 4.949 1 93.44 105 ILE A O 1
ATOM 801 N N . LEU A 1 106 ? -2.684 22.969 6.188 1 93.81 106 LEU A N 1
ATOM 802 C CA . LEU A 1 106 ? -1.336 23.438 6.477 1 93.81 106 LEU A CA 1
ATOM 803 C C . LEU A 1 106 ? -0.351 22.953 5.414 1 93.81 106 LEU A C 1
ATOM 805 O O . LEU A 1 106 ? 0.646 23.625 5.141 1 93.81 106 LEU A O 1
ATOM 809 N N . TRP A 1 107 ? -0.585 21.844 4.863 1 95.94 107 TRP A N 1
ATOM 810 C CA . TRP A 1 107 ? 0.223 21.266 3.795 1 95.94 107 TRP A CA 1
ATOM 811 C C . TRP A 1 107 ? -0.581 20.25 2.994 1 95.94 107 TRP A C 1
ATOM 813 O O . TRP A 1 107 ? -1.413 19.531 3.553 1 95.94 107 TRP A O 1
ATOM 823 N N . SER A 1 108 ? -0.315 20.156 1.731 1 96.56 108 SER A N 1
ATOM 824 C CA . SER A 1 108 ? -0.923 19.172 0.848 1 96.56 108 SER A CA 1
ATOM 825 C C . SER A 1 108 ? 0.066 18.688 -0.209 1 96.56 108 SER A C 1
ATOM 827 O O . SER A 1 108 ? 0.937 19.453 -0.642 1 96.56 108 SER A O 1
ATOM 829 N N . ASN A 1 109 ? -0.076 17.406 -0.565 1 94.5 109 ASN A N 1
ATOM 830 C CA . ASN A 1 109 ? 0.747 16.906 -1.657 1 94.5 109 ASN A CA 1
ATOM 831 C C . ASN A 1 109 ? 0.27 17.422 -3.008 1 94.5 109 ASN A C 1
ATOM 833 O O . ASN A 1 109 ? 0.908 17.188 -4.035 1 94.5 109 ASN A O 1
ATOM 837 N N . GLY A 1 110 ? -0.9 17.984 -3.051 1 93.88 110 GLY A N 1
ATOM 838 C CA . GLY A 1 110 ? -1.389 18.641 -4.254 1 93.88 110 GLY A CA 1
ATOM 839 C C . GLY A 1 110 ? -2.074 17.688 -5.215 1 93.88 110 GLY A C 1
ATOM 840 O O . GLY A 1 110 ? -2.383 18.062 -6.352 1 93.88 110 GLY A O 1
ATOM 841 N N . VAL A 1 111 ? -2.258 16.453 -4.84 1 92.75 111 VAL A N 1
ATOM 842 C CA . VAL A 1 111 ? -2.949 15.477 -5.676 1 92.75 111 VAL A CA 1
ATOM 843 C C . VAL A 1 111 ? -4.457 15.672 -5.562 1 92.75 111 VAL A C 1
ATOM 845 O O . VAL A 1 111 ? -4.973 15.977 -4.484 1 92.75 111 VAL A O 1
ATOM 848 N N . SER A 1 112 ? -5.141 15.609 -6.613 1 90.25 112 SER A N 1
ATOM 849 C CA . SER A 1 112 ? -6.598 15.57 -6.633 1 90.25 112 SER A CA 1
ATOM 850 C C . SER A 1 112 ? -7.109 14.672 -7.758 1 90.25 112 SER A C 1
ATOM 852 O O . SER A 1 112 ? -7.301 15.133 -8.883 1 90.25 112 SER A O 1
ATOM 854 N N . SER A 1 113 ? -7.246 13.461 -7.383 1 89.81 113 SER A N 1
ATOM 855 C CA . SER A 1 113 ? -7.832 12.539 -8.352 1 89.81 113 SER A CA 1
ATOM 856 C C . SER A 1 113 ? -9.281 12.906 -8.656 1 89.81 113 SER A C 1
ATOM 858 O O . SER A 1 113 ? -10.031 13.273 -7.754 1 89.81 113 SER A O 1
ATOM 860 N N . PRO A 1 114 ? -9.672 12.742 -9.898 1 89.81 114 PRO A N 1
ATOM 861 C CA . PRO A 1 114 ? -11.062 13.023 -10.242 1 89.81 114 PRO A CA 1
ATOM 862 C C . PRO A 1 114 ? -12.023 11.953 -9.727 1 89.81 114 PRO A C 1
ATOM 864 O O . PRO A 1 114 ? -13.242 12.156 -9.742 1 89.81 114 PRO A O 1
ATOM 867 N N . ILE A 1 115 ? -11.469 10.859 -9.375 1 87.31 115 ILE A N 1
ATOM 868 C CA . ILE A 1 115 ? -12.32 9.789 -8.859 1 87.31 115 ILE A CA 1
ATOM 869 C C . ILE A 1 115 ? -12.109 9.641 -7.355 1 87.31 115 ILE A C 1
ATOM 871 O O . ILE A 1 115 ? -11 9.836 -6.852 1 87.31 115 ILE A O 1
ATOM 875 N N . TYR A 1 116 ? -13.234 9.375 -6.715 1 89.88 116 TYR A N 1
ATOM 876 C CA . TYR A 1 116 ? -13.18 9.031 -5.301 1 89.88 116 TYR A CA 1
ATOM 877 C C . TYR A 1 116 ? -13.125 7.523 -5.109 1 89.88 116 TYR A C 1
ATOM 879 O O . TYR A 1 116 ? -13.984 6.793 -5.609 1 89.88 116 TYR A O 1
ATOM 887 N N . ALA A 1 117 ? -12.094 7.039 -4.504 1 92.38 117 ALA A N 1
ATOM 888 C CA . ALA A 1 117 ? -11.828 5.613 -4.324 1 92.38 117 ALA A CA 1
ATOM 889 C C . ALA A 1 117 ? -10.883 5.371 -3.154 1 92.38 117 ALA A C 1
ATOM 891 O O . ALA A 1 117 ? -10.672 6.258 -2.326 1 92.38 117 ALA A O 1
ATOM 892 N N . GLU A 1 118 ? -10.461 4.148 -3 1 92.38 118 GLU A N 1
ATOM 893 C CA . GLU A 1 118 ? -9.484 3.812 -1.967 1 92.38 118 GLU A CA 1
ATOM 894 C C . GLU A 1 118 ? -8.062 4.105 -2.434 1 92.38 118 GLU A C 1
ATOM 896 O O . GLU A 1 118 ? -7.656 3.664 -3.512 1 92.38 118 GLU A O 1
ATOM 901 N N . PHE A 1 119 ? -7.43 4.918 -1.684 1 94.69 119 PHE A N 1
ATOM 902 C CA . PHE A 1 119 ? -6.012 5.223 -1.854 1 94.69 119 PHE A CA 1
ATOM 903 C C . PHE A 1 119 ? -5.223 4.828 -0.613 1 94.69 119 PHE A C 1
ATOM 905 O O . PHE A 1 119 ? -5.793 4.656 0.466 1 94.69 119 PHE A O 1
ATOM 912 N N . VAL A 1 120 ? -3.893 4.637 -0.854 1 93.62 120 VAL A N 1
ATOM 913 C CA . VAL A 1 120 ? -3.045 4.328 0.293 1 93.62 120 VAL A CA 1
ATOM 914 C C . VAL A 1 120 ? -1.749 5.129 0.208 1 93.62 120 VAL A C 1
ATOM 916 O O . VAL A 1 120 ? -1.268 5.43 -0.887 1 93.62 120 VAL A O 1
ATOM 919 N N . LEU A 1 121 ? -1.26 5.57 1.331 1 93.56 121 LEU A N 1
ATOM 920 C CA . LEU A 1 121 ? 0.109 6.051 1.49 1 93.56 121 LEU A CA 1
ATOM 921 C C . LEU A 1 121 ? 1.004 4.953 2.061 1 93.56 121 LEU A C 1
ATOM 923 O O . LEU A 1 121 ? 0.72 4.41 3.129 1 93.56 121 LEU A O 1
ATOM 927 N N . VAL A 1 122 ? 2.064 4.59 1.324 1 92.06 122 VAL A N 1
ATOM 928 C CA . VAL A 1 122 ? 2.953 3.51 1.744 1 92.06 122 VAL A CA 1
ATOM 929 C C . VAL A 1 122 ? 4.332 4.074 2.07 1 92.06 122 VAL A C 1
ATOM 931 O O . VAL A 1 122 ? 4.949 4.746 1.24 1 92.06 122 VAL A O 1
ATOM 934 N N . LEU A 1 123 ? 4.75 3.83 3.352 1 90.81 123 LEU A N 1
ATOM 935 C CA . LEU A 1 123 ? 6.148 4.062 3.705 1 90.81 123 LEU A CA 1
ATOM 936 C C . LEU A 1 123 ? 7.012 2.865 3.334 1 90.81 123 LEU A C 1
ATOM 938 O O . LEU A 1 123 ? 6.836 1.773 3.881 1 90.81 123 LEU A O 1
ATOM 942 N N . GLN A 1 124 ? 7.91 3.098 2.395 1 84.56 124 GLN A N 1
ATOM 943 C CA . GLN A 1 124 ? 8.75 2.02 1.883 1 84.56 124 GLN A CA 1
ATOM 944 C C . GLN A 1 124 ? 10.078 1.952 2.633 1 84.56 124 GLN A C 1
ATOM 946 O O . GLN A 1 124 ? 10.406 2.855 3.406 1 84.56 124 GLN A O 1
ATOM 951 N N . ALA A 1 125 ? 10.836 0.839 2.584 1 80.62 125 ALA A N 1
ATOM 952 C CA . ALA A 1 125 ? 12.047 0.544 3.338 1 80.62 125 ALA A CA 1
ATOM 953 C C . ALA A 1 125 ? 13.148 1.552 3.018 1 80.62 125 ALA A C 1
ATOM 955 O O . ALA A 1 125 ? 14.086 1.73 3.805 1 80.62 125 ALA A O 1
ATOM 956 N N . ASN A 1 126 ? 13.141 2.322 1.979 1 83.19 126 ASN A N 1
ATOM 957 C CA . ASN A 1 126 ? 14.188 3.266 1.587 1 83.19 126 ASN A CA 1
ATOM 958 C C . ASN A 1 126 ? 13.766 4.707 1.867 1 83.19 126 ASN A C 1
ATOM 960 O O . ASN A 1 126 ? 14.219 5.633 1.188 1 83.19 126 ASN A O 1
ATOM 964 N N . ALA A 1 127 ? 12.906 4.922 2.846 1 90.44 127 ALA A N 1
ATOM 965 C CA . ALA A 1 127 ? 12.398 6.238 3.227 1 90.44 127 ALA A CA 1
ATOM 966 C C . ALA A 1 127 ? 11.664 6.898 2.066 1 90.44 127 ALA A C 1
ATOM 968 O O . ALA A 1 127 ? 11.727 8.117 1.897 1 90.44 127 ALA A O 1
ATOM 969 N N . LYS A 1 128 ? 11.164 6.082 1.244 1 91.31 128 LYS A N 1
ATOM 970 C CA . LYS A 1 128 ? 10.297 6.562 0.173 1 91.31 128 LYS A CA 1
ATOM 971 C C . LYS A 1 128 ? 8.828 6.484 0.577 1 91.31 128 LYS A C 1
ATOM 973 O O . LYS A 1 128 ? 8.375 5.465 1.103 1 91.31 128 LYS A O 1
ATOM 978 N N . LEU A 1 129 ? 8.164 7.652 0.402 1 93.94 129 LEU A N 1
ATOM 979 C CA . LEU A 1 129 ? 6.727 7.762 0.624 1 93.94 129 LEU A CA 1
ATOM 980 C C . LEU A 1 129 ? 5.977 7.867 -0.702 1 93.94 129 LEU A C 1
ATOM 982 O O . LEU A 1 129 ? 6.297 8.719 -1.534 1 93.94 129 LEU A O 1
ATOM 986 N N . VAL A 1 130 ? 5.043 6.941 -0.884 1 94.38 130 VAL A N 1
ATOM 987 C CA . VAL A 1 130 ? 4.309 6.98 -2.145 1 94.38 130 VAL A CA 1
ATOM 988 C C . VAL A 1 130 ? 2.814 6.828 -1.877 1 94.38 130 VAL A C 1
ATOM 990 O O . VAL A 1 130 ? 2.406 6.004 -1.054 1 94.38 130 VAL A O 1
ATOM 993 N N . VAL A 1 131 ? 2.025 7.695 -2.541 1 95.88 131 VAL A N 1
ATOM 994 C CA . VAL A 1 131 ? 0.58 7.5 -2.572 1 95.88 131 VAL A CA 1
ATOM 995 C C . VAL A 1 131 ? 0.193 6.691 -3.807 1 95.88 131 VAL A C 1
ATOM 997 O O . VAL A 1 131 ? 0.568 7.039 -4.93 1 95.88 131 VAL A O 1
ATOM 1000 N N . TYR A 1 132 ? -0.536 5.598 -3.545 1 95.44 132 TYR A N 1
ATOM 1001 C CA . TYR A 1 132 ? -1.048 4.75 -4.617 1 95.44 132 TYR A CA 1
ATOM 1002 C C . TYR A 1 132 ? -2.57 4.801 -4.672 1 95.44 132 TYR A C 1
ATOM 1004 O O . TYR A 1 132 ? -3.234 4.859 -3.635 1 95.44 132 TYR A O 1
ATOM 1012 N N . GLY A 1 133 ? -3.127 4.648 -5.883 1 94.62 133 GLY A N 1
ATOM 1013 C CA . GLY A 1 133 ? -4.559 4.465 -6.059 1 94.62 133 GLY A CA 1
ATOM 1014 C C . GLY A 1 133 ? -5.035 4.77 -7.465 1 94.62 133 GLY A C 1
ATOM 1015 O O . GLY A 1 133 ? -4.266 5.266 -8.289 1 94.62 133 GLY A O 1
ATOM 1016 N N . PRO A 1 134 ? -6.285 4.43 -7.754 1 94.75 134 PRO A N 1
ATOM 1017 C CA . PRO A 1 134 ? -7.223 3.77 -6.844 1 94.75 134 PRO A CA 1
ATOM 1018 C C . PRO A 1 134 ? -6.941 2.277 -6.684 1 94.75 134 PRO A C 1
ATOM 1020 O O . PRO A 1 134 ? -6.012 1.752 -7.297 1 94.75 134 PRO A O 1
ATOM 1023 N N . GLY A 1 135 ? -7.59 1.627 -5.652 1 94.25 135 GLY A N 1
ATOM 1024 C CA . GLY A 1 135 ? -7.637 0.174 -5.688 1 94.25 135 GLY A CA 1
ATOM 1025 C C . GLY A 1 135 ? -8.242 -0.373 -6.969 1 94.25 135 GLY A C 1
ATOM 1026 O O . GLY A 1 135 ? -9.305 0.073 -7.398 1 94.25 135 GLY A O 1
ATOM 1027 N N . ILE A 1 136 ? -7.523 -1.379 -7.598 1 93.56 136 ILE A N 1
ATOM 1028 C CA . ILE A 1 136 ? -7.984 -1.817 -8.914 1 93.56 136 ILE A CA 1
ATOM 1029 C C . ILE A 1 136 ? -8.367 -3.293 -8.859 1 93.56 136 ILE A C 1
ATOM 1031 O O . ILE A 1 136 ? -8.938 -3.828 -9.812 1 93.56 136 ILE A O 1
ATOM 1035 N N . TRP A 1 137 ? -8.125 -3.949 -7.781 1 95.19 137 TRP A N 1
ATOM 1036 C CA . TRP A 1 137 ? -8.523 -5.332 -7.551 1 95.19 137 TRP A CA 1
ATOM 1037 C C . TRP A 1 137 ? -8.531 -5.66 -6.062 1 95.19 137 TRP A C 1
ATOM 1039 O O . TRP A 1 137 ? -7.664 -5.191 -5.316 1 95.19 137 TRP A O 1
ATOM 1049 N N . SER A 1 138 ? -9.422 -6.457 -5.629 1 94.81 138 SER A N 1
ATOM 1050 C CA . SER A 1 138 ? -9.484 -6.961 -4.262 1 94.81 138 SER A CA 1
ATOM 1051 C C . SER A 1 138 ? -10.023 -8.391 -4.223 1 94.81 138 SER A C 1
ATOM 1053 O O . SER A 1 138 ? -10.766 -8.805 -5.113 1 94.81 138 SER A O 1
ATOM 1055 N N . ASN A 1 139 ? -9.547 -9.117 -3.234 1 93.75 139 ASN A N 1
ATOM 1056 C CA . ASN A 1 139 ? -10.07 -10.469 -3.074 1 93.75 139 ASN A CA 1
ATOM 1057 C C . ASN A 1 139 ? -11.492 -10.461 -2.512 1 93.75 139 ASN A C 1
ATOM 1059 O O . ASN A 1 139 ? -12.172 -11.484 -2.508 1 93.75 139 ASN A O 1
ATOM 1063 N N . ILE A 1 140 ? -11.891 -9.359 -1.854 1 86.38 140 ILE A N 1
ATOM 1064 C CA . ILE A 1 140 ? -13.234 -9.219 -1.312 1 86.38 140 ILE A CA 1
ATOM 1065 C C . ILE A 1 140 ? -14.062 -8.297 -2.211 1 86.38 140 ILE A C 1
ATOM 1067 O O . ILE A 1 140 ? -13.555 -7.301 -2.727 1 86.38 140 ILE A O 1
ATOM 1071 N N . ALA A 1 141 ? -15.211 -8.977 -2.686 1 68.12 141 ALA A N 1
ATOM 1072 C CA . ALA A 1 141 ? -16.109 -8.164 -3.512 1 68.12 141 ALA A CA 1
ATOM 1073 C C . ALA A 1 141 ? -16.438 -6.848 -2.822 1 68.12 141 ALA A C 1
ATOM 1075 O O . ALA A 1 141 ? -16.547 -6.789 -1.595 1 68.12 141 ALA A O 1
ATOM 1076 N N . ALA A 1 142 ? -15.969 -5.797 -3.398 1 56.19 142 ALA A N 1
ATOM 1077 C CA . ALA A 1 142 ? -16.344 -4.504 -2.83 1 56.19 142 ALA A CA 1
ATOM 1078 C C . ALA A 1 142 ? -17.797 -4.52 -2.346 1 56.19 142 ALA A C 1
ATOM 1080 O O . ALA A 1 142 ? -18.672 -5.078 -3.008 1 56.19 142 ALA A O 1
ATOM 1081 N N . SER A 1 143 ? -18.188 -4.812 -1.149 1 43.91 143 SER A N 1
ATOM 1082 C CA . SER A 1 143 ? -19.609 -4.5 -0.96 1 43.91 143 SER A CA 1
ATOM 1083 C C . SER A 1 143 ? -20.031 -3.338 -1.848 1 43.91 143 SER A C 1
ATOM 1085 O O . SER A 1 143 ? -19.203 -2.682 -2.471 1 43.91 143 SER A O 1
ATOM 1087 N N . GLY A 1 144 ? -21.125 -2.422 -1.553 1 33.88 144 GLY A N 1
ATOM 1088 C CA . GLY A 1 144 ? -21.656 -1.248 -2.236 1 33.88 144 GLY A CA 1
ATOM 1089 C C . GLY A 1 144 ? -20.562 -0.359 -2.809 1 33.88 144 GLY A C 1
ATOM 1090 O O . GLY A 1 144 ? -20.844 0.721 -3.33 1 33.88 144 GLY A O 1
ATOM 1091 N N . ALA A 1 145 ? -19.578 -0.235 -2.273 1 33 145 ALA A N 1
ATOM 1092 C CA . ALA A 1 145 ? -18.984 0.923 -2.938 1 33 145 ALA A CA 1
ATOM 1093 C C . ALA A 1 145 ? -18.781 0.656 -4.426 1 33 145 ALA A C 1
ATOM 1095 O O . ALA A 1 145 ? -18.938 -0.477 -4.887 1 33 145 ALA A O 1
ATOM 1096 N N . VAL A 1 146 ? -17.656 1.472 -5.211 1 31.45 146 VAL A N 1
ATOM 1097 C CA . VAL A 1 146 ? -17.578 1.925 -6.594 1 31.45 146 VAL A CA 1
ATOM 1098 C C . VAL A 1 146 ? -17.094 0.783 -7.484 1 31.45 146 VAL A C 1
ATOM 1100 O O . VAL A 1 146 ? -16.562 1.019 -8.57 1 31.45 146 VAL A O 1
ATOM 1103 N N . SER A 1 147 ? -17.109 -0.402 -7.219 1 28.95 147 SER A N 1
ATOM 1104 C CA . SER A 1 147 ? -16.766 -1.146 -8.43 1 28.95 147 SER A CA 1
ATOM 1105 C C . SER A 1 147 ? -17.547 -0.619 -9.633 1 28.95 147 SER A C 1
ATOM 1107 O O . SER A 1 147 ? -18.344 -1.344 -10.234 1 28.95 147 SER A O 1
ATOM 1109 N N . ASP A 1 148 ? -18.375 0.421 -9.578 1 29.3 148 ASP A N 1
ATOM 1110 C CA . ASP A 1 148 ? -18.781 0.766 -10.938 1 29.3 148 ASP A CA 1
ATOM 1111 C C . ASP A 1 148 ? -17.609 0.572 -11.914 1 29.3 148 ASP A C 1
ATOM 1113 O O . ASP A 1 148 ? -16.469 0.889 -11.586 1 29.3 148 ASP A O 1
ATOM 1117 N N . LYS A 1 149 ? -17.75 -0.373 -12.766 1 30.31 149 LYS A N 1
ATOM 1118 C CA . LYS A 1 149 ? -17.109 -0.257 -14.078 1 30.31 149 LYS A CA 1
ATOM 1119 C C . LYS A 1 149 ? -16.859 1.204 -14.438 1 30.31 149 LYS A C 1
ATOM 1121 O O . LYS A 1 149 ? -17.781 2.02 -14.422 1 30.31 149 LYS A O 1
ATOM 1126 N N . ILE A 1 150 ? -16.016 1.941 -13.938 1 27.06 150 ILE A N 1
ATOM 1127 C CA . ILE A 1 150 ? -15.758 3.213 -14.602 1 27.06 150 ILE A CA 1
ATOM 1128 C C . ILE A 1 150 ? -16.094 3.096 -16.094 1 27.06 150 ILE A C 1
ATOM 1130 O O . ILE A 1 150 ? -15.422 2.369 -16.828 1 27.06 150 ILE A O 1
ATOM 1134 N N . ALA A 1 151 ? -17.375 2.969 -16.438 1 27.2 151 ALA A N 1
ATOM 1135 C CA . ALA A 1 151 ? -17.844 3.176 -17.797 1 27.2 151 ALA A CA 1
ATOM 1136 C C . ALA A 1 151 ? -16.938 4.141 -18.547 1 27.2 151 ALA A C 1
ATOM 1138 O O . ALA A 1 151 ? -16.734 5.281 -18.125 1 27.2 151 ALA A O 1
ATOM 1139 N N . MET A 1 152 ? -15.859 3.674 -19.172 1 25.8 152 MET A N 1
ATOM 1140 C CA . MET A 1 152 ? -15.367 4.461 -20.297 1 25.8 152 MET A CA 1
ATOM 1141 C C . MET A 1 152 ? -16.531 5.043 -21.094 1 25.8 152 MET A C 1
ATOM 1143 O O . MET A 1 152 ? -17.375 4.305 -21.594 1 25.8 152 MET A O 1
ATOM 1147 N N . VAL A 1 153 ? -17.172 6.031 -20.594 1 25 153 VAL A N 1
ATOM 1148 C CA . VAL A 1 153 ? -18.016 6.855 -21.469 1 25 153 VAL A CA 1
ATOM 1149 C C . VAL A 1 153 ? -17.406 6.887 -22.875 1 25 153 VAL A C 1
ATOM 1151 O O . VAL A 1 153 ? -16.297 7.375 -23.062 1 25 153 VAL A O 1
ATOM 1154 N N . THR A 1 154 ? -17.641 5.879 -23.656 1 24.22 154 THR A N 1
ATOM 1155 C CA . THR A 1 154 ? -17.656 5.973 -25.109 1 24.22 154 THR A CA 1
ATOM 1156 C C . THR A 1 154 ? -18.422 7.215 -25.562 1 24.22 154 THR A C 1
ATOM 1158 O O . THR A 1 154 ? -19.609 7.367 -25.266 1 24.22 154 THR A O 1
ATOM 1161 N N . ALA A 1 155 ? -17.719 8.406 -25.734 1 22.97 155 ALA A N 1
ATOM 1162 C CA . ALA A 1 155 ? -18.266 9.461 -26.594 1 22.97 155 ALA A CA 1
ATOM 1163 C C . ALA A 1 155 ? -19.078 8.875 -27.75 1 22.97 155 ALA A C 1
ATOM 1165 O O . ALA A 1 155 ? -18.578 8 -28.469 1 22.97 155 ALA A O 1
ATOM 1166 N N . ALA A 1 156 ? -20.422 8.836 -27.672 1 21.83 156 ALA A N 1
ATOM 1167 C CA . ALA A 1 156 ? -21.359 8.656 -28.781 1 21.83 156 ALA A CA 1
ATOM 1168 C C . ALA A 1 156 ? -20.781 9.195 -30.094 1 21.83 156 ALA A C 1
ATOM 1170 O O . ALA A 1 156 ? -20.047 10.188 -30.094 1 21.83 156 ALA A O 1
ATOM 1171 N N . GLU A 1 157 ? -21.125 8.57 -31.188 1 20.48 157 GLU A N 1
ATOM 1172 C CA . GLU A 1 157 ? -21.297 9.234 -32.469 1 20.48 157 GLU A CA 1
ATOM 1173 C C . GLU A 1 157 ? -22.219 10.445 -32.344 1 20.48 157 GLU A C 1
ATOM 1175 O O . GLU A 1 157 ? -23.219 10.406 -31.641 1 20.48 157 GLU A O 1
ATOM 1180 N N . MET B 1 1 ? 33.812 -16.094 -33.719 1 21.66 1 MET B N 1
ATOM 1181 C CA . MET B 1 1 ? 32.438 -16.516 -33.531 1 21.66 1 MET B CA 1
ATOM 1182 C C . MET B 1 1 ? 31.891 -16.031 -32.188 1 21.66 1 MET B C 1
ATOM 1184 O O . MET B 1 1 ? 32.344 -16.5 -31.141 1 21.66 1 MET B O 1
ATOM 1188 N N . TYR B 1 2 ? 31.578 -14.82 -31.812 1 22.86 2 TYR B N 1
ATOM 1189 C CA . TYR B 1 2 ? 31.531 -13.977 -30.625 1 22.86 2 TYR B CA 1
ATOM 1190 C C . TYR B 1 2 ? 30.297 -14.297 -29.797 1 22.86 2 TYR B C 1
ATOM 1192 O O . TYR B 1 2 ? 29.172 -14.344 -30.312 1 22.86 2 TYR B O 1
ATOM 1200 N N . GLY B 1 3 ? 30.266 -15.07 -28.781 1 26 3 GLY B N 1
ATOM 1201 C CA . GLY B 1 3 ? 29.156 -15.648 -28.031 1 26 3 GLY B CA 1
ATOM 1202 C C . GLY B 1 3 ? 28.219 -14.609 -27.453 1 26 3 GLY B C 1
ATOM 1203 O O . GLY B 1 3 ? 28.578 -13.438 -27.344 1 26 3 GLY B O 1
ATOM 1204 N N . PRO B 1 4 ? 26.922 -14.75 -27.562 1 27 4 PRO B N 1
ATOM 1205 C CA . PRO B 1 4 ? 25.922 -13.711 -27.328 1 27 4 PRO B CA 1
ATOM 1206 C C . PRO B 1 4 ? 26.094 -13.023 -25.969 1 27 4 PRO B C 1
ATOM 1208 O O . PRO B 1 4 ? 26.469 -13.672 -24.984 1 27 4 PRO B O 1
ATOM 1211 N N . GLN B 1 5 ? 26.641 -11.898 -25.828 1 23.03 5 GLN B N 1
ATOM 1212 C CA . GLN B 1 5 ? 26.844 -11.016 -24.688 1 23.03 5 GLN B CA 1
ATOM 1213 C C . GLN B 1 5 ? 25.562 -10.906 -23.844 1 23.03 5 GLN B C 1
ATOM 1215 O O . GLN B 1 5 ? 24.484 -10.672 -24.391 1 23.03 5 GLN B O 1
ATOM 1220 N N . LEU B 1 6 ? 25.438 -11.742 -22.875 1 22.73 6 LEU B N 1
ATOM 1221 C CA . LEU B 1 6 ? 24.406 -11.758 -21.844 1 22.73 6 LEU B CA 1
ATOM 1222 C C . LEU B 1 6 ? 24.109 -10.344 -21.344 1 22.73 6 LEU B C 1
ATOM 1224 O O . LEU B 1 6 ? 25.031 -9.617 -20.953 1 22.73 6 LEU B O 1
ATOM 1228 N N . TRP B 1 7 ? 23.453 -9.586 -22.047 1 23.72 7 TRP B N 1
ATOM 1229 C CA . TRP B 1 7 ? 23.031 -8.211 -21.766 1 23.72 7 TRP B CA 1
ATOM 1230 C C . TRP B 1 7 ? 22.641 -8.039 -20.312 1 23.72 7 TRP B C 1
ATOM 1232 O O . TRP B 1 7 ? 21.781 -8.773 -19.797 1 23.72 7 TRP B O 1
ATOM 1242 N N . THR B 1 8 ? 23.516 -7.797 -19.328 1 25.47 8 THR B N 1
ATOM 1243 C CA . THR B 1 8 ? 23.469 -7.34 -17.938 1 25.47 8 THR B CA 1
ATOM 1244 C C . THR B 1 8 ? 22.438 -6.227 -17.766 1 25.47 8 THR B C 1
ATOM 1246 O O . THR B 1 8 ? 22.641 -5.113 -18.266 1 25.47 8 THR B O 1
ATOM 1249 N N . SER B 1 9 ? 21.359 -6.32 -18.406 1 25.47 9 SER B N 1
ATOM 1250 C CA . SER B 1 9 ? 20.391 -5.227 -18.375 1 25.47 9 SER B CA 1
ATOM 1251 C C . SER B 1 9 ? 20.344 -4.59 -16.984 1 25.47 9 SER B C 1
ATOM 1253 O O . SER B 1 9 ? 20.531 -5.273 -15.977 1 25.47 9 SER B O 1
ATOM 1255 N N . HIS B 1 10 ? 20.719 -3.395 -16.719 1 24.62 10 HIS B N 1
ATOM 1256 C CA . HIS B 1 10 ? 20.766 -2.365 -15.688 1 24.62 10 HIS B CA 1
ATOM 1257 C C . HIS B 1 10 ? 19.516 -2.4 -14.812 1 24.62 10 HIS B C 1
ATOM 1259 O O . HIS B 1 10 ? 18.609 -1.585 -14.984 1 24.62 10 HIS B O 1
ATOM 1265 N N . TYR B 1 11 ? 18.766 -3.471 -14.938 1 25.41 11 TYR B N 1
ATOM 1266 C CA . TYR B 1 11 ? 17.688 -3.561 -13.961 1 25.41 11 TYR B CA 1
ATOM 1267 C C . TYR B 1 11 ? 18.203 -3.385 -12.547 1 25.41 11 TYR B C 1
ATOM 1269 O O . TYR B 1 11 ? 18.844 -4.281 -11.992 1 25.41 11 TYR B O 1
ATOM 1277 N N . SER B 1 12 ? 18.891 -2.312 -12.172 1 24.48 12 SER B N 1
ATOM 1278 C CA . SER B 1 12 ? 19.578 -1.926 -10.938 1 24.48 12 SER B CA 1
ATOM 1279 C C . SER B 1 12 ? 18.906 -2.549 -9.719 1 24.48 12 SER B C 1
ATOM 1281 O O . SER B 1 12 ? 17.906 -3.262 -9.844 1 24.48 12 SER B O 1
ATOM 1283 N N . SER B 1 13 ? 18.641 -1.66 -8.57 1 24.88 13 SER B N 1
ATOM 1284 C CA . SER B 1 13 ? 18.641 -1.965 -7.141 1 24.88 13 SER B CA 1
ATOM 1285 C C . SER B 1 13 ? 17.484 -2.891 -6.781 1 24.88 13 SER B C 1
ATOM 1287 O O . SER B 1 13 ? 16.328 -2.449 -6.684 1 24.88 13 SER B O 1
ATOM 1289 N N . VAL B 1 14 ? 17.391 -3.914 -7.414 1 26.62 14 VAL B N 1
ATOM 1290 C CA . VAL B 1 14 ? 16.609 -5.02 -6.871 1 26.62 14 VAL B CA 1
ATOM 1291 C C . VAL B 1 14 ? 16.938 -5.207 -5.391 1 26.62 14 VAL B C 1
ATOM 1293 O O . VAL B 1 14 ? 18.109 -5.277 -5.008 1 26.62 14 VAL B O 1
ATOM 1296 N N . HIS B 1 15 ? 16.266 -4.457 -4.434 1 27 15 HIS B N 1
ATOM 1297 C CA . HIS B 1 15 ? 16.578 -4.824 -3.055 1 27 15 HIS B CA 1
ATOM 1298 C C . HIS B 1 15 ? 16.812 -6.324 -2.924 1 27 15 HIS B C 1
ATOM 1300 O O . HIS B 1 15 ? 15.969 -7.125 -3.344 1 27 15 HIS B O 1
ATOM 1306 N N . PRO B 1 16 ? 18.078 -6.719 -3.152 1 26.78 16 PRO B N 1
ATOM 1307 C CA . PRO B 1 16 ? 18.359 -8.133 -2.902 1 26.78 16 PRO B CA 1
ATOM 1308 C C . PRO B 1 16 ? 17.516 -8.711 -1.77 1 26.78 16 PRO B C 1
ATOM 1310 O O . PRO B 1 16 ? 17.328 -8.055 -0.745 1 26.78 16 PRO B O 1
ATOM 1313 N N . LEU B 1 17 ? 16.672 -9.516 -2.125 1 28.58 17 LEU B N 1
ATOM 1314 C CA . LEU B 1 17 ? 16.141 -10.406 -1.101 1 28.58 17 LEU B CA 1
ATOM 1315 C C . LEU B 1 17 ? 17.266 -10.992 -0.247 1 28.58 17 LEU B C 1
ATOM 1317 O O . LEU B 1 17 ? 18.281 -11.43 -0.775 1 28.58 17 LEU B O 1
ATOM 1321 N N . ASN B 1 18 ? 17.766 -10.5 0.854 1 27.02 18 ASN B N 1
ATOM 1322 C CA . ASN B 1 18 ? 18.656 -11.266 1.714 1 27.02 18 ASN B CA 1
ATOM 1323 C C . ASN B 1 18 ? 18.391 -12.766 1.593 1 27.02 18 ASN B C 1
ATOM 1325 O O . ASN B 1 18 ? 17.297 -13.234 1.9 1 27.02 18 ASN B O 1
ATOM 1329 N N . THR B 1 19 ? 19.047 -13.438 0.637 1 26.2 19 THR B N 1
ATOM 1330 C CA . THR B 1 19 ? 19.094 -14.859 0.335 1 26.2 19 THR B CA 1
ATOM 1331 C C . THR B 1 19 ? 19.781 -15.633 1.453 1 26.2 19 THR B C 1
ATOM 1333 O O . THR B 1 19 ? 21.016 -15.641 1.532 1 26.2 19 THR B O 1
ATOM 1336 N N . THR B 1 20 ? 19.828 -15.703 2.807 1 26.39 20 THR B N 1
ATOM 1337 C CA . THR B 1 20 ? 20.422 -16.859 3.457 1 26.39 20 THR B CA 1
ATOM 1338 C C . THR B 1 20 ? 19.906 -18.156 2.83 1 26.39 20 THR B C 1
ATOM 1340 O O . THR B 1 20 ? 18.688 -18.375 2.736 1 26.39 20 THR B O 1
ATOM 1343 N N . THR B 1 21 ? 20.609 -18.891 1.864 1 25.59 21 THR B N 1
ATOM 1344 C CA . THR B 1 21 ? 20.594 -20.156 1.15 1 25.59 21 THR B CA 1
ATOM 1345 C C . THR B 1 21 ? 20.641 -21.328 2.129 1 25.59 21 THR B C 1
ATOM 1347 O O . THR B 1 21 ? 20.797 -22.484 1.72 1 25.59 21 THR B O 1
ATOM 1350 N N . GLY B 1 22 ? 21.016 -21.703 3.336 1 26.44 22 GLY B N 1
ATOM 1351 C CA . GLY B 1 22 ? 20.984 -23.141 3.516 1 26.44 22 GLY B CA 1
ATOM 1352 C C . GLY B 1 22 ? 19.859 -23.812 2.756 1 26.44 22 GLY B C 1
ATOM 1353 O O . GLY B 1 22 ? 18.922 -23.141 2.299 1 26.44 22 GLY B O 1
ATOM 1354 N N . ALA B 1 23 ? 19.828 -25.453 2.352 1 26.98 23 ALA B N 1
ATOM 1355 C CA . ALA B 1 23 ? 18.797 -26.125 1.56 1 26.98 23 ALA B CA 1
ATOM 1356 C C . ALA B 1 23 ? 17.484 -25.344 1.572 1 26.98 23 ALA B C 1
ATOM 1358 O O . ALA B 1 23 ? 16.469 -25.812 1.075 1 26.98 23 ALA B O 1
ATOM 1359 N N . GLY B 1 24 ? 17.141 -24.562 2.363 1 27.09 24 GLY B N 1
ATOM 1360 C CA . GLY B 1 24 ? 16.453 -23.812 3.412 1 27.09 24 GLY B CA 1
ATOM 1361 C C . GLY B 1 24 ? 15.641 -22.656 2.885 1 27.09 24 GLY B C 1
ATOM 1362 O O . GLY B 1 24 ? 16.109 -21.891 2.045 1 27.09 24 GLY B O 1
ATOM 1363 N N . VAL B 1 25 ? 14.195 -22.844 2.768 1 26.95 25 VAL B N 1
ATOM 1364 C CA . VAL B 1 25 ? 13.133 -21.984 2.252 1 26.95 25 VAL B CA 1
ATOM 1365 C C . VAL B 1 25 ? 13.523 -20.531 2.418 1 26.95 25 VAL B C 1
ATOM 1367 O O . VAL B 1 25 ? 13.852 -20.078 3.523 1 26.95 25 VAL B O 1
ATOM 1370 N N . LEU B 1 26 ? 14.539 -20.047 1.617 1 28.33 26 LEU B N 1
ATOM 1371 C CA . LEU B 1 26 ? 14.781 -18.609 1.581 1 28.33 26 LEU B CA 1
ATOM 1372 C C . LEU B 1 26 ? 13.539 -17.828 2.012 1 28.33 26 LEU B C 1
ATOM 1374 O O . LEU B 1 26 ? 12.594 -17.688 1.236 1 28.33 26 LEU B O 1
ATOM 1378 N N . GLY B 1 27 ? 13.07 -18.406 3.086 1 29.36 27 GLY B N 1
ATOM 1379 C CA . GLY B 1 27 ? 11.945 -17.688 3.676 1 29.36 27 GLY B CA 1
ATOM 1380 C C . GLY B 1 27 ? 12 -16.188 3.436 1 29.36 27 GLY B C 1
ATOM 1381 O O . GLY B 1 27 ? 13.078 -15.602 3.412 1 29.36 27 GLY B O 1
ATOM 1382 N N . TRP B 1 28 ? 11.484 -15.859 2.283 1 30 28 TRP B N 1
ATOM 1383 C CA . TRP B 1 28 ? 11.352 -14.406 2.23 1 30 28 TRP B CA 1
ATOM 1384 C C . TRP B 1 28 ? 11.445 -13.805 3.627 1 30 28 TRP B C 1
ATOM 1386 O O . TRP B 1 28 ? 10.844 -14.32 4.574 1 30 28 TRP B O 1
ATOM 1396 N N . PRO B 1 29 ? 12.617 -13.422 3.953 1 31.89 29 PRO B N 1
ATOM 1397 C CA . PRO B 1 29 ? 12.461 -12.781 5.258 1 31.89 29 PRO B CA 1
ATOM 1398 C C . PRO B 1 29 ? 11.031 -12.305 5.516 1 31.89 29 PRO B C 1
ATOM 1400 O O . PRO B 1 29 ? 10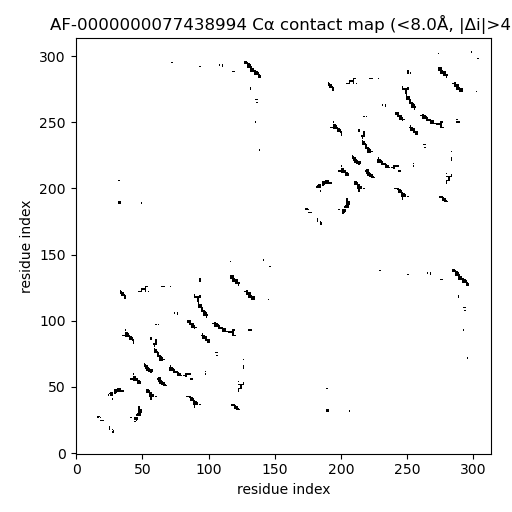.281 -12.039 4.57 1 31.89 29 PRO B O 1
ATOM 1403 N N . LYS B 1 30 ? 10.273 -12.992 6.371 1 34.78 30 LYS B N 1
ATOM 1404 C CA . LYS B 1 30 ? 9.062 -12.352 6.891 1 34.78 30 LYS B CA 1
ATOM 1405 C C . LYS B 1 30 ? 9.102 -10.844 6.648 1 34.78 30 LYS B C 1
ATOM 1407 O O . LYS B 1 30 ? 9.945 -10.141 7.199 1 34.78 30 LYS B O 1
ATOM 1412 N N . THR B 1 31 ? 9.375 -10.531 5.371 1 39.41 31 THR B N 1
ATOM 1413 C CA . THR B 1 31 ? 9.266 -9.078 5.293 1 39.41 31 THR B CA 1
ATOM 1414 C C . THR B 1 31 ? 8.141 -8.57 6.191 1 39.41 31 THR B C 1
ATOM 1416 O O . THR B 1 31 ? 7.117 -9.234 6.355 1 39.41 31 THR B O 1
ATOM 1419 N N . THR B 1 32 ? 8.438 -8.297 7.293 1 48.88 32 THR B N 1
ATOM 1420 C CA . THR B 1 32 ? 7.562 -7.621 8.242 1 48.88 32 THR B CA 1
ATOM 1421 C C . THR B 1 32 ? 6.625 -6.656 7.512 1 48.88 32 THR B C 1
ATOM 1423 O O . THR B 1 32 ? 5.938 -5.855 8.148 1 48.88 32 THR B O 1
ATOM 1426 N N . ASP B 1 33 ? 6.715 -6.855 5.871 1 61.62 33 ASP B N 1
ATOM 1427 C CA . ASP B 1 33 ? 5.891 -5.812 5.266 1 61.62 33 ASP B CA 1
ATOM 1428 C C . ASP B 1 33 ? 4.602 -6.391 4.695 1 61.62 33 ASP B C 1
ATOM 1430 O O . ASP B 1 33 ? 4.543 -7.574 4.352 1 61.62 33 ASP B O 1
ATOM 1434 N N . SER B 1 34 ? 3.594 -5.789 4.793 1 82.06 34 SER B N 1
ATOM 1435 C CA . SER B 1 34 ? 2.254 -6.129 4.328 1 82.06 34 SER B CA 1
ATOM 1436 C C . SER B 1 34 ? 2.045 -5.695 2.881 1 82.06 34 SER B C 1
ATOM 1438 O O . SER B 1 34 ? 0.913 -5.668 2.393 1 82.06 34 SER B O 1
ATOM 1440 N N . VAL B 1 35 ? 3.285 -5.496 2.15 1 88 35 VAL B N 1
ATOM 1441 C CA . VAL B 1 35 ? 3.145 -4.891 0.831 1 88 35 VAL B CA 1
ATOM 1442 C C . VAL B 1 35 ? 4.023 -5.633 -0.174 1 88 35 VAL B C 1
ATOM 1444 O O . VAL B 1 35 ? 5.18 -5.949 0.12 1 88 35 VAL B O 1
ATOM 1447 N N . LEU B 1 36 ? 3.537 -6.031 -1.349 1 90.31 36 LEU B N 1
ATOM 1448 C CA . LEU B 1 36 ? 4.277 -6.477 -2.521 1 90.31 36 LEU B CA 1
ATOM 1449 C C . LEU B 1 36 ? 4.32 -5.387 -3.586 1 90.31 36 LEU B C 1
ATOM 1451 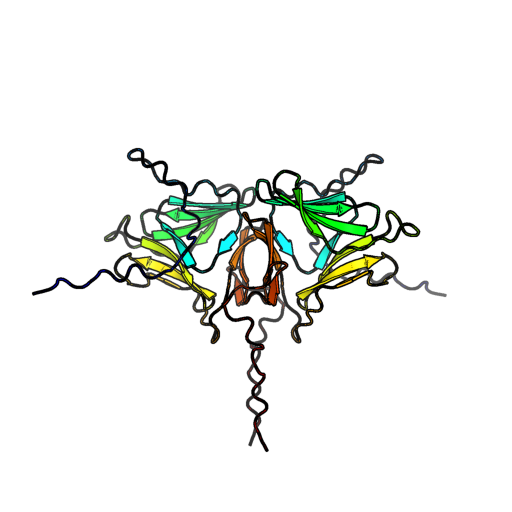O O . LEU B 1 36 ? 3.289 -4.805 -3.924 1 90.31 36 LEU B O 1
ATOM 1455 N N . TYR B 1 37 ? 5.5 -5.113 -4.137 1 89.25 37 TYR B N 1
ATOM 1456 C CA . TYR B 1 37 ? 5.676 -4.043 -5.113 1 89.25 37 TYR B CA 1
ATOM 1457 C C . TYR B 1 37 ? 5.77 -4.609 -6.527 1 89.25 37 TYR B C 1
ATOM 1459 O O . TYR B 1 37 ? 6.172 -5.758 -6.719 1 89.25 37 TYR B O 1
ATOM 1467 N N . SER B 1 38 ? 5.309 -3.758 -7.484 1 90.56 38 SER B N 1
ATOM 1468 C CA . SER B 1 38 ? 5.488 -4.184 -8.867 1 90.56 38 SER B CA 1
ATOM 1469 C C . SER B 1 38 ? 6.949 -4.52 -9.156 1 90.56 38 SER B C 1
ATOM 1471 O O . SER B 1 38 ? 7.855 -3.824 -8.688 1 90.56 38 SER B O 1
ATOM 1473 N N . GLY B 1 39 ? 7.121 -5.555 -9.852 1 86.12 39 GLY B N 1
ATOM 1474 C CA . GLY B 1 39 ? 8.461 -6.027 -10.164 1 86.12 39 GLY B CA 1
ATOM 1475 C C . GLY B 1 39 ? 8.961 -7.078 -9.195 1 86.12 39 GLY B C 1
ATOM 1476 O O . GLY B 1 39 ? 9.922 -7.797 -9.484 1 86.12 39 GLY B O 1
ATOM 1477 N N . ASP B 1 40 ? 8.258 -7.172 -8.062 1 82.12 40 ASP B N 1
ATOM 1478 C CA . ASP B 1 40 ? 8.641 -8.188 -7.09 1 82.12 40 ASP B CA 1
ATOM 1479 C C . ASP B 1 40 ? 8.266 -9.586 -7.574 1 82.12 40 ASP B C 1
ATOM 1481 O O . ASP B 1 40 ? 7.238 -9.766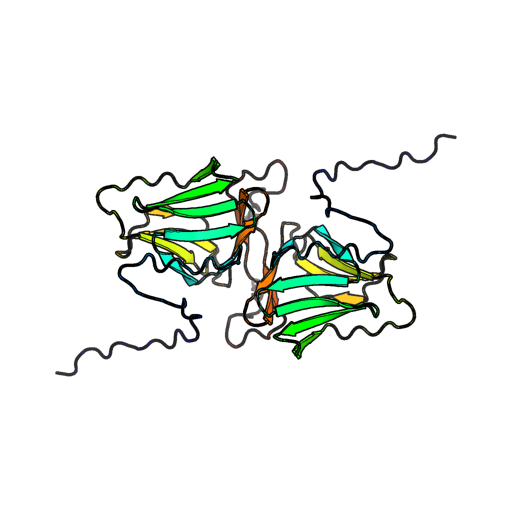 -8.234 1 82.12 40 ASP B O 1
ATOM 1485 N N . LEU B 1 41 ? 9.156 -10.531 -7.277 1 83.12 41 LEU B N 1
ATOM 1486 C CA . LEU B 1 41 ? 8.906 -11.961 -7.449 1 83.12 41 LEU B CA 1
ATOM 1487 C C . LEU B 1 41 ? 8.945 -12.688 -6.109 1 83.12 41 LEU B C 1
ATOM 1489 O O . LEU B 1 41 ? 9.836 -12.438 -5.293 1 83.12 41 LEU B O 1
ATOM 1493 N N . ALA B 1 42 ? 7.914 -13.469 -5.895 1 85 42 ALA B N 1
ATOM 1494 C CA . ALA B 1 42 ? 7.863 -14.234 -4.648 1 85 42 ALA B CA 1
ATOM 1495 C C . ALA B 1 42 ? 7.797 -15.734 -4.93 1 85 42 ALA B C 1
ATOM 1497 O O . ALA B 1 42 ? 6.762 -16.234 -5.367 1 85 42 ALA B O 1
ATOM 1498 N N . PRO B 1 43 ? 8.906 -16.422 -4.672 1 85.5 43 PRO B N 1
ATOM 1499 C CA . PRO B 1 43 ? 8.906 -17.859 -4.898 1 85.5 43 PRO B CA 1
ATOM 1500 C C . PRO B 1 43 ? 8.086 -18.625 -3.857 1 85.5 43 PRO B C 1
ATOM 1502 O O . PRO B 1 43 ? 7.574 -18.016 -2.908 1 85.5 43 PRO B O 1
ATOM 1505 N N . ILE B 1 44 ? 8.016 -19.891 -4.055 1 84.94 44 ILE B N 1
ATOM 1506 C CA . ILE B 1 44 ? 7.301 -20.797 -3.16 1 84.94 44 ILE B CA 1
ATOM 1507 C C . ILE B 1 44 ? 7.816 -20.625 -1.733 1 84.94 44 ILE B C 1
ATOM 1509 O O . ILE B 1 44 ? 9.016 -20.484 -1.516 1 84.94 44 ILE B O 1
ATOM 1513 N N . GLY B 1 45 ? 6.871 -20.594 -0.809 1 83.12 45 GLY B N 1
ATOM 1514 C CA . GLY B 1 45 ? 7.238 -20.484 0.594 1 83.12 45 GLY B CA 1
ATOM 1515 C C . GLY B 1 45 ? 7.309 -19.062 1.085 1 83.12 45 GLY B C 1
ATOM 1516 O O . GLY B 1 45 ? 7.328 -18.812 2.291 1 83.12 45 GLY B O 1
ATOM 1517 N N . THR B 1 46 ? 7.316 -18.094 0.172 1 82.62 46 THR B N 1
ATOM 1518 C CA . THR B 1 46 ? 7.281 -16.703 0.572 1 82.62 46 THR B CA 1
ATOM 1519 C C . THR B 1 46 ? 5.93 -16.344 1.192 1 82.62 46 THR B C 1
ATOM 1521 O O . THR B 1 46 ? 4.887 -16.781 0.705 1 82.62 46 THR B O 1
ATOM 1524 N N . THR B 1 47 ? 6.059 -15.586 2.381 1 86.5 47 THR B N 1
ATOM 1525 C CA . THR B 1 47 ? 4.844 -15.18 3.082 1 86.5 47 THR B CA 1
ATOM 1526 C C . THR B 1 47 ? 4.84 -13.672 3.332 1 86.5 47 THR B C 1
ATOM 1528 O O . THR B 1 47 ? 5.852 -13.109 3.744 1 86.5 47 THR B O 1
ATOM 1531 N N . ILE B 1 48 ? 3.75 -13.031 2.91 1 85.12 48 ILE B N 1
ATOM 1532 C CA . ILE B 1 48 ? 3.459 -11.664 3.318 1 85.12 48 ILE B CA 1
ATOM 1533 C C . ILE B 1 48 ? 2.557 -11.672 4.551 1 85.12 48 ILE B C 1
ATOM 1535 O O . ILE B 1 48 ? 1.583 -12.43 4.609 1 85.12 48 ILE B O 1
ATOM 1539 N N . VAL B 1 49 ? 2.98 -10.789 5.539 1 84.06 49 VAL B N 1
ATOM 1540 C CA . VAL B 1 49 ? 2.291 -10.883 6.82 1 84.06 49 VAL B CA 1
ATOM 1541 C C . VAL B 1 49 ? 1.748 -9.508 7.211 1 84.06 49 VAL B C 1
ATOM 1543 O O . VAL B 1 49 ? 2.414 -8.484 7.008 1 84.06 49 VAL B O 1
ATOM 1546 N N . ASN B 1 50 ? 0.537 -9.469 7.734 1 86.5 50 ASN B N 1
ATOM 1547 C CA . ASN B 1 50 ? -0.054 -8.352 8.461 1 86.5 50 ASN B CA 1
ATOM 1548 C C . ASN B 1 50 ? -0.818 -8.828 9.695 1 86.5 50 ASN B C 1
ATOM 1550 O O . ASN B 1 50 ? -1.976 -9.242 9.594 1 86.5 50 ASN B O 1
ATOM 1554 N N . GLY B 1 51 ? -0.107 -8.617 10.844 1 81.25 51 GLY B N 1
ATOM 1555 C CA . GLY B 1 51 ? -0.694 -9.188 12.047 1 81.25 51 GLY B CA 1
ATOM 1556 C C . GLY B 1 51 ? -0.92 -10.688 11.945 1 81.25 51 GLY B C 1
ATOM 1557 O O . GLY B 1 51 ? 0.004 -11.438 11.633 1 81.25 51 GLY B O 1
ATOM 1558 N N . ASP B 1 52 ? -2.217 -11.031 12.102 1 86.06 52 ASP B N 1
ATOM 1559 C CA . ASP B 1 52 ? -2.58 -12.445 12.07 1 86.06 52 ASP B CA 1
ATOM 1560 C C . ASP B 1 52 ? -2.896 -12.906 10.648 1 86.06 52 ASP B C 1
ATOM 1562 O O . ASP B 1 52 ? -3.254 -14.062 10.43 1 86.06 52 ASP B O 1
ATOM 1566 N N . ASN B 1 53 ? -2.738 -12.016 9.742 1 89.44 53 ASN B N 1
ATOM 1567 C CA . ASN B 1 53 ? -3.029 -12.328 8.344 1 89.44 53 ASN B CA 1
ATOM 1568 C C . ASN B 1 53 ? -1.759 -12.656 7.57 1 89.44 53 ASN B C 1
ATOM 1570 O O . ASN B 1 53 ? -0.763 -11.938 7.66 1 89.44 53 ASN B O 1
ATOM 1574 N N . GLU B 1 54 ? -1.83 -13.828 6.797 1 90.31 54 GLU B N 1
ATOM 1575 C CA . GLU B 1 54 ? -0.664 -14.297 6.055 1 90.31 54 GLU B CA 1
ATOM 1576 C C . GLU B 1 54 ? -1.043 -14.711 4.637 1 90.31 54 GLU B C 1
ATOM 1578 O O . GLU B 1 54 ? -2.01 -15.453 4.438 1 90.31 54 GLU B O 1
ATOM 1583 N N . LEU B 1 55 ? -0.346 -14.188 3.66 1 92.56 55 LEU B N 1
ATOM 1584 C CA . LEU B 1 55 ? -0.429 -14.625 2.271 1 92.56 55 LEU B CA 1
ATOM 1585 C C . LEU B 1 55 ? 0.79 -15.453 1.891 1 92.56 55 LEU B C 1
ATOM 1587 O O . LEU B 1 55 ? 1.914 -14.953 1.881 1 92.56 55 LEU B O 1
ATOM 1591 N N . THR B 1 56 ? 0.544 -16.734 1.576 1 91.31 56 THR B N 1
ATOM 1592 C CA . THR B 1 56 ? 1.659 -17.641 1.368 1 91.31 56 THR B CA 1
ATOM 1593 C C . THR B 1 56 ? 1.492 -18.406 0.059 1 91.31 56 THR B C 1
ATOM 1595 O O . THR B 1 56 ? 0.4 -18.891 -0.25 1 91.31 56 THR B O 1
ATOM 1598 N N . LEU B 1 57 ? 2.547 -18.469 -0.722 1 90.94 57 LEU B N 1
ATOM 1599 C CA . LEU B 1 57 ? 2.566 -19.391 -1.857 1 90.94 57 LEU B CA 1
ATOM 1600 C C . LEU B 1 57 ? 3.014 -20.781 -1.425 1 90.94 57 LEU B C 1
ATOM 1602 O O . LEU B 1 57 ? 4.141 -20.953 -0.952 1 90.94 57 LEU B O 1
ATOM 1606 N N . LEU B 1 58 ? 2.139 -21.75 -1.643 1 89.88 58 LEU B N 1
ATOM 1607 C CA . LEU B 1 58 ? 2.408 -23.109 -1.203 1 89.88 58 LEU B CA 1
ATOM 1608 C C . LEU B 1 58 ? 3.113 -23.906 -2.299 1 89.88 58 LEU B C 1
ATOM 1610 O O . LEU B 1 58 ? 3.246 -23.438 -3.428 1 89.88 58 LEU B O 1
ATOM 1614 N N . ASP B 1 59 ? 3.572 -25.109 -2.002 1 87.56 59 ASP B N 1
ATOM 1615 C CA . ASP B 1 59 ? 4.387 -25.953 -2.881 1 87.56 59 ASP B CA 1
ATOM 1616 C C . ASP B 1 59 ? 3.592 -26.406 -4.102 1 87.56 59 ASP B C 1
ATOM 1618 O O . ASP B 1 59 ? 4.172 -26.75 -5.133 1 87.56 59 ASP B O 1
ATOM 1622 N N . ASP B 1 60 ? 2.264 -26.484 -4.02 1 89.75 60 ASP B N 1
ATOM 1623 C CA . ASP B 1 60 ? 1.419 -26.875 -5.145 1 89.75 60 ASP B CA 1
ATOM 1624 C C . ASP B 1 60 ? 1.021 -25.656 -5.977 1 89.75 60 ASP B C 1
ATOM 1626 O O . ASP B 1 60 ? 0.135 -25.75 -6.828 1 89.75 60 ASP B O 1
ATOM 1630 N N . CYS B 1 61 ? 1.576 -24.438 -5.684 1 91.69 61 CYS B N 1
ATOM 1631 C CA . CYS B 1 61 ? 1.418 -23.172 -6.406 1 91.69 61 CYS B CA 1
ATOM 1632 C C . CYS B 1 61 ? 0.065 -22.547 -6.105 1 91.69 61 CYS B C 1
ATOM 1634 O O . CYS B 1 61 ? -0.372 -21.641 -6.82 1 91.69 61 CYS B O 1
ATOM 1636 N N . ASN B 1 62 ? -0.588 -23.125 -5.062 1 94.62 62 ASN B N 1
ATOM 1637 C CA . ASN B 1 62 ? -1.757 -22.406 -4.551 1 94.62 62 ASN B CA 1
ATOM 1638 C C . ASN B 1 62 ? -1.355 -21.234 -3.66 1 94.62 62 ASN B C 1
ATOM 1640 O O . ASN B 1 62 ? -0.56 -21.406 -2.732 1 94.62 62 ASN B O 1
ATOM 1644 N N . LEU B 1 63 ? -1.802 -20.062 -4.039 1 94.19 63 LEU B N 1
ATOM 1645 C CA . LEU B 1 63 ? -1.619 -18.906 -3.18 1 94.19 63 LEU B CA 1
ATOM 1646 C C . LEU B 1 63 ? -2.77 -18.766 -2.188 1 94.19 63 LEU B C 1
ATOM 1648 O O . LEU B 1 63 ? -3.932 -18.656 -2.59 1 94.19 63 LEU B O 1
ATOM 1652 N N . VAL B 1 64 ? -2.381 -18.75 -0.88 1 95.94 64 VAL B N 1
ATOM 1653 C CA . VAL B 1 64 ? -3.424 -18.875 0.131 1 95.94 64 VAL B CA 1
ATOM 1654 C C . VAL B 1 64 ? -3.314 -17.734 1.133 1 95.94 64 VAL B C 1
ATOM 1656 O O . VAL B 1 64 ? -2.223 -17.422 1.612 1 95.94 64 VAL B O 1
ATOM 1659 N N . LEU B 1 65 ? -4.461 -17.094 1.349 1 95.81 65 LEU B N 1
ATOM 1660 C CA . LEU B 1 65 ? -4.594 -16.094 2.404 1 95.81 65 LEU B CA 1
ATOM 1661 C C . LEU B 1 65 ? -5.246 -16.688 3.643 1 95.81 65 LEU B C 1
ATOM 1663 O O . LEU B 1 65 ? -6.371 -17.203 3.574 1 95.81 65 LEU B O 1
ATOM 1667 N N . THR B 1 66 ? -4.477 -16.625 4.785 1 96.31 66 THR B N 1
ATOM 1668 C CA . THR B 1 66 ? -5.031 -17.141 6.035 1 96.31 66 THR B CA 1
ATOM 1669 C C . THR B 1 66 ? -5.113 -16.016 7.078 1 96.31 66 THR B C 1
ATOM 1671 O O . THR B 1 66 ? -4.348 -15.055 7.027 1 96.31 66 THR B O 1
ATOM 1674 N N . SER B 1 67 ? -6.082 -16.047 7.945 1 94.25 67 SER B N 1
ATOM 1675 C CA . SER B 1 67 ? -6.199 -15.25 9.156 1 94.25 67 SER B CA 1
ATOM 1676 C C . SER B 1 67 ? -6.328 -16.141 10.398 1 94.25 67 SER B C 1
ATOM 1678 O O . SER B 1 67 ? -7.234 -16.969 10.477 1 94.25 67 SER B O 1
ATOM 1680 N N . LYS B 1 68 ? -5.371 -15.969 11.289 1 95.06 68 LYS B N 1
ATOM 1681 C CA . LYS B 1 68 ? -5.32 -16.828 12.469 1 95.06 68 LYS B CA 1
ATOM 1682 C C . LYS B 1 68 ? -5.383 -18.297 12.086 1 95.06 68 LYS B C 1
ATOM 1684 O O . LYS B 1 68 ? -6.113 -19.078 12.711 1 95.06 68 LYS B O 1
ATOM 1689 N N . GLY B 1 69 ? -4.789 -18.594 10.953 1 94.81 69 GLY B N 1
ATOM 1690 C CA . GLY B 1 69 ? -4.652 -19.969 10.547 1 94.81 69 GLY B CA 1
ATOM 1691 C C . GLY B 1 69 ? -5.777 -20.453 9.641 1 94.81 69 GLY B C 1
ATOM 1692 O O . GLY B 1 69 ? -5.672 -21.5 9.016 1 94.81 69 GLY B O 1
ATOM 1693 N N . ASP B 1 70 ? -6.867 -19.656 9.586 1 97.5 70 ASP B N 1
ATOM 1694 C CA . ASP B 1 70 ? -8 -20.031 8.75 1 97.5 70 ASP B CA 1
ATOM 1695 C C . ASP B 1 70 ? -7.863 -19.453 7.344 1 97.5 70 ASP B C 1
ATOM 1697 O O . ASP B 1 70 ? -7.535 -18.266 7.184 1 97.5 70 ASP B O 1
ATOM 1701 N N . THR B 1 71 ? -8.188 -20.297 6.363 1 97.44 71 THR B N 1
ATOM 1702 C CA . THR B 1 71 ? -8.133 -19.828 4.984 1 97.44 71 THR B CA 1
ATOM 1703 C C . THR B 1 71 ? -9.273 -18.859 4.699 1 97.4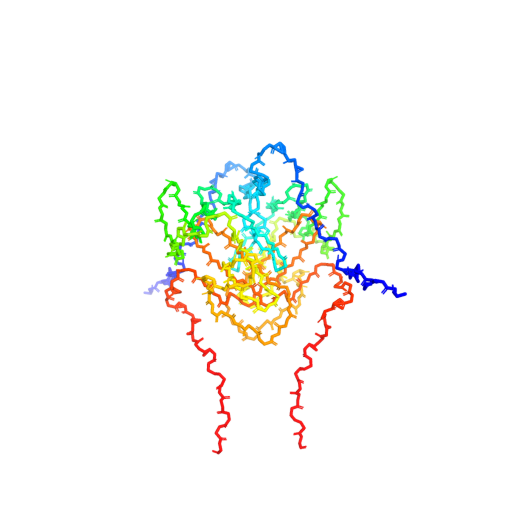4 71 THR B C 1
ATOM 1705 O O . THR B 1 71 ? -10.438 -19.188 4.922 1 97.44 71 THR B O 1
ATOM 1708 N N . LYS B 1 72 ? -8.93 -17.656 4.25 1 96.75 72 LYS B N 1
ATOM 1709 C CA . LYS B 1 72 ? -9.914 -16.625 3.934 1 96.75 72 LYS B CA 1
ATOM 1710 C C . LYS B 1 72 ? -10.062 -16.453 2.426 1 96.75 72 LYS B C 1
ATOM 1712 O O . LYS B 1 72 ? -11.078 -15.945 1.95 1 96.75 72 LYS B O 1
ATOM 1717 N N . TRP B 1 73 ? -9.055 -16.859 1.619 1 96.88 73 TRP B N 1
ATOM 1718 C CA . TRP B 1 73 ? -9.016 -16.766 0.163 1 96.88 73 TRP B CA 1
ATOM 1719 C C . TRP B 1 73 ? -7.879 -17.594 -0.408 1 96.88 73 TRP B C 1
ATOM 1721 O O . TRP B 1 73 ? -6.832 -17.75 0.23 1 96.88 73 TRP B O 1
ATOM 1731 N N . GLN B 1 74 ? -7.988 -18.078 -1.52 1 97 74 GLN B N 1
ATOM 1732 C CA . GLN B 1 74 ? -6.918 -18.781 -2.221 1 97 74 GLN B CA 1
ATOM 1733 C C . GLN B 1 74 ? -7.16 -18.781 -3.729 1 97 74 GLN B C 1
ATOM 1735 O O . GLN B 1 74 ? -8.297 -18.625 -4.18 1 97 74 GLN B O 1
ATOM 1740 N N . THR B 1 75 ? -6.137 -18.938 -4.484 1 95.38 75 THR B N 1
ATOM 1741 C CA . THR B 1 75 ? -6.254 -18.922 -5.941 1 95.38 75 THR B CA 1
ATOM 1742 C C . THR B 1 75 ? -6.875 -20.234 -6.438 1 95.38 75 THR B C 1
ATOM 1744 O O . THR B 1 75 ? -7.453 -20.266 -7.523 1 95.38 75 THR B O 1
ATOM 1747 N N . GLY B 1 76 ? -6.684 -21.297 -5.711 1 94.38 76 GLY B N 1
ATOM 1748 C CA . GLY B 1 76 ? -7.242 -22.594 -6.09 1 94.38 76 GLY B CA 1
ATOM 1749 C C . GLY B 1 76 ? -6.391 -23.328 -7.109 1 94.38 76 GLY B C 1
ATOM 1750 O O . GLY B 1 76 ? -6.867 -24.266 -7.758 1 94.38 76 GLY B O 1
ATOM 1751 N N . VAL B 1 77 ? -5.227 -22.875 -7.309 1 90.06 77 VAL B N 1
ATOM 1752 C CA . VAL B 1 77 ? -4.312 -23.578 -8.195 1 90.06 77 VAL B CA 1
ATOM 1753 C C . VAL B 1 77 ? -3.953 -24.938 -7.594 1 90.06 77 VAL B C 1
ATOM 1755 O O . VAL B 1 77 ? -3.732 -25.047 -6.387 1 90.06 77 VAL B O 1
ATOM 1758 N N . THR B 1 78 ? -4.184 -26 -8.234 1 81.62 78 THR B N 1
ATOM 1759 C CA . THR B 1 78 ? -3.715 -27.328 -7.859 1 81.62 78 THR B CA 1
ATOM 1760 C C . THR B 1 78 ? -2.848 -27.938 -8.961 1 81.62 78 THR B C 1
ATOM 1762 O O . THR B 1 78 ? -3.336 -28.219 -10.062 1 81.62 78 THR B O 1
ATOM 1765 N N . ASP B 1 79 ? -1.636 -27.578 -9.062 1 70.5 79 ASP B N 1
ATOM 1766 C CA . ASP B 1 79 ? -0.773 -28.203 -10.055 1 70.5 79 ASP B CA 1
ATOM 1767 C C . ASP B 1 79 ? 0.237 -29.141 -9.398 1 70.5 79 ASP B C 1
ATOM 1769 O O . ASP B 1 79 ? 1.321 -28.703 -9 1 70.5 79 ASP B O 1
ATOM 1773 N N . PRO B 1 80 ? -0.177 -30.359 -9.203 1 63.69 80 PRO B N 1
ATOM 1774 C CA . PRO B 1 80 ? 0.718 -31.312 -8.531 1 63.69 80 PRO B CA 1
ATOM 1775 C C . PRO B 1 80 ? 1.936 -31.672 -9.383 1 63.69 80 PRO B C 1
ATOM 1777 O O . PRO B 1 80 ? 2.939 -32.156 -8.852 1 63.69 80 PRO B O 1
ATOM 1780 N N . THR B 1 81 ? 1.828 -31.625 -10.68 1 61.72 81 THR B N 1
ATOM 1781 C CA . THR B 1 81 ? 2.93 -32.094 -11.516 1 61.72 81 THR B CA 1
ATOM 1782 C C . THR B 1 81 ? 4.102 -31.125 -11.461 1 61.72 81 THR B C 1
ATOM 1784 O O . THR B 1 81 ? 5.246 -31.5 -11.703 1 61.72 81 THR B O 1
ATOM 1787 N N . THR B 1 82 ? 3.75 -29.891 -11.219 1 60.09 82 THR B N 1
ATOM 1788 C CA . THR B 1 82 ? 4.773 -28.859 -11.32 1 60.09 82 THR B CA 1
ATOM 1789 C C . THR B 1 82 ? 5.031 -28.203 -9.961 1 60.09 82 THR B C 1
ATOM 1791 O O . THR B 1 82 ? 5.164 -26.984 -9.867 1 60.09 82 THR B O 1
ATOM 1794 N N . LEU B 1 83 ? 5.199 -29.109 -8.938 1 62.88 83 LEU B N 1
ATOM 1795 C CA . LEU B 1 83 ? 5.496 -28.656 -7.586 1 62.88 83 LEU B CA 1
ATOM 1796 C C . LEU B 1 83 ? 6.809 -27.875 -7.555 1 62.88 83 LEU B C 1
ATOM 1798 O O . LEU B 1 83 ? 7.738 -28.188 -8.297 1 62.88 83 LEU B O 1
ATOM 1802 N N . GLN B 1 84 ? 6.859 -26.844 -6.969 1 66.31 84 GLN B N 1
ATOM 1803 C CA . GLN B 1 84 ? 8.016 -26.047 -6.57 1 66.31 84 GLN B CA 1
ATOM 1804 C C . GLN B 1 84 ? 8.57 -25.25 -7.75 1 66.31 84 GLN B C 1
ATOM 1806 O O . GLN B 1 84 ? 9.773 -25 -7.816 1 66.31 84 GLN B O 1
ATOM 1811 N N . ASP B 1 85 ? 7.719 -25.016 -8.734 1 85.75 85 ASP B N 1
ATOM 1812 C CA . ASP B 1 85 ? 8.273 -24.281 -9.867 1 85.75 85 ASP B CA 1
ATOM 1813 C C . ASP B 1 85 ? 7.406 -23.078 -10.227 1 85.75 85 ASP B C 1
ATOM 1815 O O . ASP B 1 85 ? 7.098 -22.844 -11.398 1 85.75 85 ASP B O 1
ATOM 1819 N N . CYS B 1 86 ? 6.949 -22.484 -9.203 1 90.44 86 CYS B N 1
ATOM 1820 C CA . CYS B 1 86 ? 6.117 -21.312 -9.477 1 90.44 86 CYS B CA 1
ATOM 1821 C C . CYS B 1 86 ? 6.496 -20.156 -8.562 1 90.44 86 CYS B C 1
ATOM 1823 O O . CYS B 1 86 ? 7.344 -20.297 -7.68 1 90.44 86 CYS B O 1
ATOM 1825 N N . PHE B 1 87 ? 6.066 -19.016 -8.938 1 89.56 87 PHE B N 1
ATOM 1826 C CA . PHE B 1 87 ? 6.27 -17.797 -8.156 1 89.56 87 PHE B CA 1
ATOM 1827 C C . PHE B 1 87 ? 5.102 -16.844 -8.336 1 89.56 87 PHE B C 1
ATOM 1829 O O . PHE B 1 87 ? 4.262 -17.031 -9.219 1 89.56 87 PHE B O 1
ATOM 1836 N N . VAL B 1 88 ? 5.004 -15.93 -7.449 1 92.12 88 VAL B N 1
ATOM 1837 C CA . VAL B 1 88 ? 4.043 -14.836 -7.523 1 92.12 88 VAL B CA 1
ATOM 1838 C C . VAL B 1 88 ? 4.738 -13.57 -8.008 1 92.12 88 VAL B C 1
ATOM 1840 O O . VAL B 1 88 ? 5.879 -13.297 -7.637 1 92.12 88 VAL B O 1
ATOM 1843 N N . ASN B 1 89 ? 4.043 -12.836 -8.859 1 92.56 89 ASN B N 1
ATOM 1844 C CA . ASN B 1 89 ? 4.586 -11.531 -9.227 1 92.56 89 ASN B CA 1
ATOM 1845 C C . ASN B 1 89 ? 3.48 -10.492 -9.398 1 92.56 89 ASN B C 1
ATOM 1847 O O . ASN B 1 89 ? 2.336 -10.844 -9.695 1 92.56 89 ASN B O 1
ATOM 1851 N N . LEU B 1 90 ? 3.801 -9.305 -9.109 1 93.31 90 LEU B N 1
ATOM 1852 C CA . LEU B 1 90 ? 3.002 -8.133 -9.469 1 93.31 90 LEU B CA 1
ATOM 1853 C C . LEU B 1 90 ? 3.662 -7.352 -10.602 1 93.31 90 LEU B C 1
ATOM 1855 O O . LEU B 1 90 ? 4.789 -6.871 -10.453 1 93.31 90 LEU B O 1
ATOM 1859 N N . GLU B 1 91 ? 2.932 -7.258 -11.688 1 93.12 91 GLU B N 1
ATOM 1860 C CA . GLU B 1 91 ? 3.477 -6.578 -12.859 1 93.12 91 GLU B CA 1
ATOM 1861 C C . GLU B 1 91 ? 3.229 -5.074 -12.789 1 93.12 91 GLU B C 1
ATOM 1863 O O . GLU B 1 91 ? 2.377 -4.617 -12.023 1 93.12 91 GLU B O 1
ATOM 1868 N N . ALA B 1 92 ? 3.984 -4.352 -13.664 1 93.12 92 ALA B N 1
ATOM 1869 C CA . ALA B 1 92 ? 3.92 -2.891 -13.672 1 93.12 92 ALA B CA 1
ATOM 1870 C C . ALA B 1 92 ? 2.611 -2.402 -14.281 1 93.12 92 ALA B C 1
ATOM 1872 O O . ALA B 1 92 ? 2.344 -1.199 -14.32 1 93.12 92 ALA B O 1
ATOM 1873 N N . ASN B 1 93 ? 1.757 -3.295 -14.68 1 93.44 93 ASN B N 1
ATOM 1874 C CA . ASN B 1 93 ? 0.433 -2.922 -15.164 1 93.44 93 ASN B CA 1
ATOM 1875 C C . ASN B 1 93 ? -0.664 -3.377 -14.203 1 93.44 93 ASN B C 1
ATOM 1877 O O . ASN B 1 93 ? -1.841 -3.406 -14.57 1 93.44 93 ASN B O 1
ATOM 1881 N N . GLY B 1 94 ? -0.252 -3.777 -13 1 95 94 GLY B N 1
ATOM 1882 C CA . GLY B 1 94 ? -1.197 -4.094 -11.938 1 95 94 GLY B CA 1
ATOM 1883 C C . GLY B 1 94 ? -1.652 -5.539 -11.961 1 95 94 GLY B C 1
ATOM 1884 O O . GLY B 1 94 ? -2.402 -5.973 -11.078 1 95 94 GLY B O 1
ATOM 1885 N N . GLU B 1 95 ? -1.226 -6.273 -13.016 1 95.75 95 GLU B N 1
ATOM 1886 C CA . GLU B 1 95 ? -1.602 -7.684 -13.016 1 95.75 95 GLU B CA 1
ATOM 1887 C C . GLU B 1 95 ? -0.841 -8.461 -11.945 1 95.75 95 GLU B C 1
ATOM 1889 O O . GLU B 1 95 ? 0.387 -8.391 -11.875 1 95.75 95 GLU B O 1
ATOM 1894 N N . PHE B 1 96 ? -1.597 -9.078 -11.094 1 94.06 96 PHE B N 1
ATOM 1895 C CA . PHE B 1 96 ? -1.129 -9.969 -10.039 1 94.06 96 PHE B CA 1
ATOM 1896 C C . PHE B 1 96 ? -1.33 -11.43 -10.422 1 94.06 96 PHE B C 1
ATOM 1898 O O . PHE B 1 96 ? -2.451 -11.852 -10.719 1 94.06 96 PHE B O 1
ATOM 1905 N N . ARG B 1 97 ? -0.095 -12.18 -10.422 1 96.5 97 ARG B N 1
ATOM 1906 C CA . ARG B 1 97 ? -0.176 -13.508 -11.031 1 96.5 97 ARG B CA 1
ATOM 1907 C C . ARG B 1 97 ? 0.6 -14.531 -10.219 1 96.5 97 ARG B C 1
ATOM 1909 O O . ARG B 1 97 ? 1.554 -14.188 -9.516 1 96.5 97 ARG B O 1
ATOM 1916 N N . VAL B 1 98 ? 0.099 -15.734 -10.328 1 94.62 98 VAL B N 1
ATOM 1917 C CA . VAL B 1 98 ? 0.897 -16.922 -10.055 1 94.62 98 VAL B CA 1
ATOM 1918 C C . VAL B 1 98 ? 1.349 -17.562 -11.367 1 94.62 98 VAL B C 1
ATOM 1920 O O . VAL B 1 98 ? 0.527 -17.844 -12.242 1 94.62 98 VAL B O 1
ATOM 1923 N N . LYS B 1 99 ? 2.65 -17.734 -11.477 1 93.75 99 LYS B N 1
ATOM 1924 C CA . LYS B 1 99 ? 3.215 -18.234 -12.727 1 93.75 99 LYS B CA 1
ATOM 1925 C C . LYS B 1 99 ? 4.25 -19.312 -12.461 1 93.75 99 LYS B C 1
ATOM 1927 O O . LYS B 1 99 ? 4.902 -19.328 -11.414 1 93.75 99 LYS B O 1
ATOM 1932 N N . HIS B 1 100 ? 4.383 -20.109 -13.539 1 92.69 100 HIS B N 1
ATOM 1933 C CA . HIS B 1 100 ? 5.562 -20.969 -13.57 1 92.69 100 HIS B CA 1
ATOM 1934 C C . HIS B 1 100 ? 6.801 -20.203 -14 1 92.69 100 HIS B C 1
ATOM 1936 O O . HIS B 1 100 ? 6.695 -19.219 -14.734 1 92.69 100 HIS B O 1
ATOM 1942 N N . TRP B 1 101 ? 7.938 -20.734 -13.555 1 87.69 101 TRP B N 1
ATOM 1943 C CA . TRP B 1 101 ? 9.188 -20.109 -13.984 1 87.69 101 TRP B CA 1
ATOM 1944 C C . TRP B 1 101 ? 9.352 -20.203 -15.492 1 87.69 101 TRP B C 1
ATOM 1946 O O . TRP B 1 101 ? 10.008 -19.359 -16.109 1 87.69 101 TRP B O 1
ATOM 1956 N N . GLY B 1 102 ? 8.695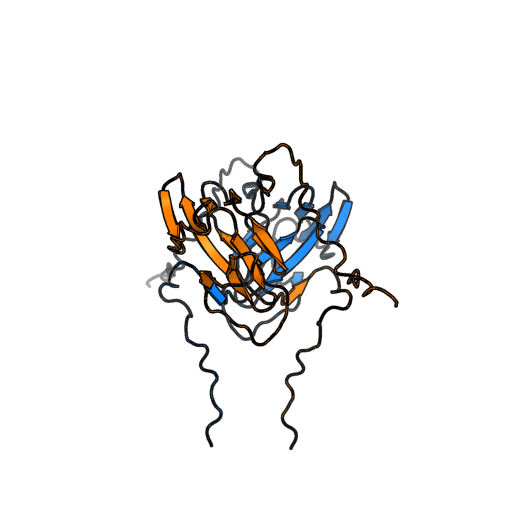 -21.125 -16.078 1 86 102 GLY B N 1
ATOM 1957 C CA . GLY B 1 102 ? 8.742 -21.297 -17.516 1 86 102 GLY B CA 1
ATOM 1958 C C . GLY B 1 102 ? 7.84 -20.328 -18.266 1 86 102 GLY B C 1
ATOM 1959 O O . GLY B 1 102 ? 7.859 -20.266 -19.5 1 86 102 GLY B O 1
ATOM 1960 N N . GLY B 1 103 ? 6.922 -19.672 -17.594 1 87.69 103 GLY B N 1
ATOM 1961 C CA . GLY B 1 103 ? 6.152 -18.625 -18.234 1 87.69 103 GLY B CA 1
ATOM 1962 C C . GLY B 1 103 ? 4.656 -18.844 -18.172 1 87.69 103 GLY B C 1
ATOM 1963 O O . GLY B 1 103 ? 3.873 -17.906 -18.297 1 87.69 103 GLY B O 1
ATOM 1964 N N . ASP B 1 104 ? 4.215 -20.062 -17.969 1 90.62 104 ASP B N 1
ATOM 1965 C CA . ASP B 1 104 ? 2.783 -20.359 -17.938 1 90.62 104 ASP B CA 1
ATOM 1966 C C . ASP B 1 104 ? 2.102 -19.641 -16.766 1 90.62 104 ASP B C 1
ATOM 1968 O O . ASP B 1 104 ? 2.59 -19.688 -15.641 1 90.62 104 ASP B O 1
ATOM 1972 N N . ILE B 1 105 ? 0.962 -18.984 -17.094 1 93.38 105 I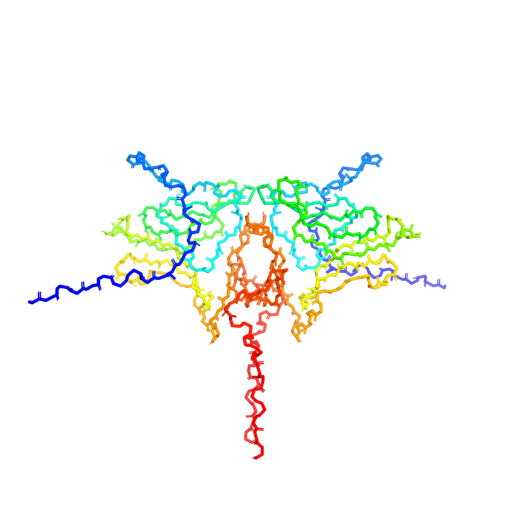LE B N 1
ATOM 1973 C CA . ILE B 1 105 ? 0.18 -18.328 -16.047 1 93.38 105 ILE B CA 1
ATOM 1974 C C . ILE B 1 105 ? -0.787 -19.312 -15.414 1 93.38 105 ILE B C 1
ATOM 1976 O O . ILE B 1 105 ? -1.645 -19.875 -16.094 1 93.38 105 ILE B O 1
ATOM 1980 N N . LEU B 1 106 ? -0.584 -19.531 -14.164 1 93.69 106 LEU B N 1
ATOM 1981 C CA . LEU B 1 106 ? -1.435 -20.469 -13.438 1 93.69 106 LEU B CA 1
ATOM 1982 C C . LEU B 1 106 ? -2.668 -19.766 -12.883 1 93.69 106 LEU B C 1
ATOM 1984 O O . LEU B 1 106 ? -3.727 -20.391 -12.734 1 93.69 106 LEU B O 1
ATOM 1988 N N . TRP B 1 107 ? -2.541 -18.547 -12.539 1 95.88 107 TRP B N 1
ATOM 1989 C CA . TRP B 1 107 ? -3.631 -17.719 -12.047 1 95.88 107 TRP B CA 1
ATOM 1990 C C . TRP B 1 107 ? -3.322 -16.234 -12.25 1 95.88 107 TRP B C 1
ATOM 1992 O O . TRP B 1 107 ? -2.17 -15.812 -12.148 1 95.88 107 TRP B O 1
ATOM 2002 N N . SER B 1 108 ? -4.336 -15.477 -12.508 1 96.56 108 SER B N 1
ATOM 2003 C CA . SER B 1 108 ? -4.227 -14.023 -12.641 1 96.56 108 SER B CA 1
ATOM 2004 C C . SER B 1 108 ? -5.457 -13.328 -12.07 1 96.56 108 SER B C 1
ATOM 2006 O O . SER B 1 108 ? -6.566 -13.859 -12.133 1 96.56 108 SER B O 1
ATOM 2008 N N . ASN B 1 109 ? -5.207 -12.133 -11.492 1 94.56 109 ASN B N 1
ATOM 2009 C CA . ASN B 1 109 ? -6.34 -11.344 -11.031 1 94.56 109 ASN B CA 1
ATOM 2010 C C . ASN B 1 109 ? -7.098 -10.719 -12.203 1 94.56 109 ASN B C 1
ATOM 2012 O O . ASN B 1 109 ? -8.141 -10.094 -12.008 1 94.56 109 ASN B O 1
ATOM 2016 N N . GLY B 1 110 ? -6.516 -10.734 -13.367 1 93.94 110 GLY B N 1
ATOM 2017 C CA . GLY B 1 110 ? -7.207 -10.305 -14.57 1 93.94 110 GLY B CA 1
ATOM 2018 C C . GLY B 1 110 ? -7.105 -8.805 -14.805 1 93.94 110 GLY B C 1
ATOM 2019 O O . GLY B 1 110 ? -7.773 -8.266 -15.688 1 93.94 110 GLY B O 1
ATOM 2020 N N . VAL B 1 111 ? -6.348 -8.094 -14 1 92.81 111 VAL B N 1
ATOM 2021 C CA . VAL B 1 111 ? -6.152 -6.66 -14.18 1 92.81 111 VAL B CA 1
ATOM 2022 C C . VAL B 1 111 ? -5.129 -6.414 -15.289 1 92.81 111 VAL B C 1
ATOM 2024 O O . VAL B 1 111 ? -4.148 -7.152 -15.414 1 92.81 111 VAL B O 1
ATOM 2027 N N . SER B 1 112 ? -5.363 -5.492 -16.109 1 90.44 112 SER B N 1
ATOM 2028 C CA . SER B 1 112 ? -4.391 -5.008 -17.078 1 90.44 112 SER B CA 1
ATOM 2029 C C . SER B 1 112 ? -4.535 -3.506 -17.297 1 90.44 112 SER B C 1
ATOM 2031 O O . SER B 1 112 ? -5.301 -3.07 -18.156 1 90.44 112 SER B O 1
ATOM 2033 N N . SER B 1 113 ? -3.814 -2.84 -16.484 1 89.94 113 SER B N 1
ATOM 2034 C CA . SER B 1 113 ? -3.793 -1.394 -16.672 1 89.94 113 SER B CA 1
ATOM 2035 C C . SER B 1 113 ? -3.129 -1.026 -18 1 89.94 113 SER B C 1
ATOM 2037 O O . SER B 1 113 ? -2.125 -1.629 -18.391 1 89.94 113 SER B O 1
ATOM 2039 N N . PRO B 1 114 ? -3.656 0 -18.656 1 89.88 114 PRO B N 1
ATOM 2040 C CA . PRO B 1 114 ? -3.029 0.436 -19.906 1 89.88 114 PRO B CA 1
ATOM 2041 C C . PRO B 1 114 ? -1.713 1.175 -19.672 1 89.88 114 PRO B C 1
ATOM 2043 O O . PRO B 1 114 ? -0.96 1.407 -20.625 1 89.88 114 PRO B O 1
ATOM 2046 N N . ILE B 1 115 ? -1.519 1.577 -18.484 1 87.31 115 ILE B N 1
ATOM 2047 C CA . ILE B 1 115 ? -0.28 2.287 -18.172 1 87.31 115 ILE B CA 1
ATOM 2048 C C . ILE B 1 115 ? 0.648 1.387 -17.359 1 87.31 115 ILE B C 1
ATOM 2050 O O . ILE B 1 115 ? 0.189 0.596 -16.531 1 87.31 115 ILE B O 1
ATOM 2054 N N . TYR B 1 116 ? 1.907 1.503 -17.703 1 89.88 116 TYR B N 1
ATOM 2055 C CA . TYR B 1 116 ? 2.938 0.844 -16.922 1 89.88 116 TYR B CA 1
ATOM 2056 C C . TYR B 1 116 ? 3.496 1.785 -15.859 1 89.88 116 TYR B C 1
ATOM 2058 O O . TYR B 1 116 ? 3.963 2.881 -16.172 1 89.88 116 TYR B O 1
ATOM 2066 N N . ALA B 1 117 ? 3.361 1.443 -14.609 1 92.31 117 ALA B N 1
ATOM 2067 C CA . ALA B 1 117 ? 3.74 2.271 -13.469 1 92.31 117 ALA B CA 1
ATOM 2068 C C . ALA B 1 117 ? 3.975 1.419 -12.227 1 92.31 117 ALA B C 1
ATOM 2070 O O . ALA B 1 117 ? 4.105 0.196 -12.32 1 92.31 117 ALA B O 1
ATOM 2071 N N . GLU B 1 118 ? 4.172 2.064 -11.117 1 92.12 118 GLU B N 1
ATOM 2072 C CA . GLU B 1 118 ? 4.324 1.355 -9.852 1 92.12 118 GLU B CA 1
ATOM 2073 C C . GLU B 1 118 ? 2.967 1.006 -9.25 1 92.12 118 GLU B C 1
ATOM 2075 O O . GLU B 1 118 ? 2.104 1.874 -9.102 1 92.12 118 GLU B O 1
ATOM 2080 N N . PHE B 1 119 ? 2.795 -0.241 -9.047 1 94.69 119 PHE B N 1
ATOM 2081 C CA . PHE B 1 119 ? 1.639 -0.787 -8.344 1 94.69 119 PHE B CA 1
ATOM 2082 C C . PHE B 1 119 ? 2.07 -1.527 -7.082 1 94.69 119 PHE B C 1
ATOM 2084 O O . PHE B 1 119 ? 3.236 -1.901 -6.945 1 94.69 119 PHE B O 1
ATOM 2091 N N . VAL B 1 120 ? 1.078 -1.644 -6.152 1 93.5 120 VAL B N 1
ATOM 2092 C CA . VAL B 1 120 ? 1.385 -2.404 -4.945 1 93.5 120 VAL B CA 1
ATOM 2093 C C . VAL B 1 120 ? 0.216 -3.326 -4.602 1 93.5 120 VAL B C 1
ATOM 2095 O O . VAL B 1 120 ? -0.94 -3.002 -4.883 1 93.5 120 VAL B O 1
ATOM 2098 N N . LEU B 1 121 ? 0.512 -4.496 -4.113 1 93.5 121 LEU B N 1
ATOM 2099 C CA . LEU B 1 121 ? -0.438 -5.363 -3.422 1 93.5 121 LEU B CA 1
ATOM 2100 C C . LEU B 1 121 ? -0.311 -5.215 -1.91 1 93.5 121 LEU B C 1
ATOM 2102 O O . LEU B 1 121 ? 0.772 -5.406 -1.353 1 93.5 121 LEU B O 1
ATOM 2106 N N . VAL B 1 122 ? -1.407 -4.82 -1.253 1 91.94 122 VAL B N 1
ATOM 2107 C CA . VAL B 1 122 ? -1.383 -4.586 0.187 1 91.94 122 VAL B CA 1
ATOM 2108 C C . VAL B 1 122 ? -2.256 -5.621 0.894 1 91.94 122 VAL B C 1
ATOM 2110 O O . VAL B 1 122 ? -3.438 -5.77 0.571 1 91.94 122 VAL B O 1
ATOM 2113 N N . LEU B 1 123 ? -1.582 -6.379 1.827 1 90.75 123 LEU B N 1
ATOM 2114 C CA . LEU B 1 123 ? -2.346 -7.199 2.76 1 90.75 123 LEU B CA 1
ATOM 2115 C C . LEU B 1 123 ? -2.807 -6.375 3.959 1 90.75 123 LEU B C 1
ATOM 2117 O O . LEU B 1 123 ? -1.983 -5.891 4.738 1 90.75 123 LEU B O 1
ATOM 2121 N N . GLN B 1 124 ? -4.117 -6.227 4.059 1 84.56 124 GLN B N 1
ATOM 2122 C CA . GLN B 1 124 ? -4.691 -5.395 5.109 1 84.56 124 GLN B CA 1
ATOM 2123 C C . GLN B 1 124 ? -5.047 -6.227 6.336 1 84.56 124 GLN B C 1
ATOM 2125 O O . GLN B 1 124 ? -5.016 -7.457 6.289 1 84.56 124 GLN B O 1
ATOM 2130 N N . ALA B 1 125 ? -5.242 -5.629 7.539 1 80.69 125 ALA B N 1
ATOM 2131 C CA . ALA B 1 125 ? -5.457 -6.266 8.836 1 80.69 125 ALA B CA 1
ATOM 2132 C C . ALA B 1 125 ? -6.715 -7.125 8.828 1 80.69 125 ALA B C 1
ATOM 2134 O O . ALA B 1 125 ? -6.859 -8.039 9.641 1 80.69 125 ALA B O 1
ATOM 2135 N N . ASN B 1 126 ? -7.652 -7.023 7.945 1 83.12 126 ASN B N 1
ATOM 2136 C CA . ASN B 1 126 ? -8.906 -7.777 7.91 1 83.12 126 ASN B CA 1
ATOM 2137 C C . ASN B 1 126 ? -8.875 -8.852 6.828 1 83.12 126 ASN B C 1
ATOM 2139 O O . ASN B 1 126 ? -9.922 -9.219 6.289 1 83.12 126 ASN B O 1
ATOM 2143 N N . ALA B 1 127 ? -7.695 -9.352 6.48 1 90.38 127 ALA B N 1
ATOM 2144 C CA . ALA B 1 127 ? -7.5 -10.383 5.457 1 90.38 127 ALA B CA 1
ATOM 2145 C C . ALA B 1 127 ? -8 -9.898 4.098 1 90.38 127 ALA B C 1
ATOM 2147 O O . ALA B 1 127 ? -8.531 -10.688 3.311 1 90.38 127 ALA B O 1
ATOM 2148 N N . LYS B 1 128 ? -7.965 -8.648 3.949 1 91.38 128 LYS B N 1
ATOM 2149 C CA . LYS B 1 128 ? -8.273 -8.055 2.65 1 91.38 128 LYS B CA 1
ATOM 2150 C C . LYS B 1 128 ? -6.996 -7.793 1.854 1 91.38 128 LYS B C 1
ATOM 2152 O O . LYS B 1 128 ? -6.027 -7.242 2.385 1 91.38 128 LYS B O 1
ATOM 2157 N N . LEU B 1 129 ? -7.031 -8.312 0.601 1 93.88 129 LEU B N 1
ATOM 2158 C CA . LEU B 1 129 ? -5.957 -8.078 -0.359 1 93.88 129 LEU B CA 1
ATOM 2159 C C . LEU B 1 129 ? -6.395 -7.086 -1.433 1 93.88 129 LEU B C 1
ATOM 2161 O O . LEU B 1 129 ? -7.438 -7.266 -2.061 1 93.88 129 LEU B O 1
ATOM 2165 N N . VAL B 1 130 ? -5.617 -6.02 -1.548 1 94.31 130 VAL B N 1
ATOM 2166 C CA . VAL B 1 130 ? -5.992 -5.031 -2.553 1 94.31 130 VAL B CA 1
ATOM 2167 C C . VAL B 1 130 ? -4.766 -4.629 -3.365 1 94.31 130 VAL B C 1
ATOM 2169 O O . VAL B 1 130 ? -3.684 -4.43 -2.811 1 94.31 130 VAL B O 1
ATOM 2172 N N . VAL B 1 131 ? -4.957 -4.594 -4.707 1 95.81 131 VAL B N 1
ATOM 2173 C CA . VAL B 1 131 ? -3.951 -3.992 -5.578 1 95.81 131 VAL B CA 1
ATOM 2174 C C . VAL B 1 131 ? -4.277 -2.518 -5.801 1 95.81 131 VAL B C 1
ATOM 2176 O O . VAL B 1 131 ? -5.395 -2.176 -6.199 1 95.81 131 VAL B O 1
ATOM 2179 N N . TYR B 1 132 ? -3.27 -1.676 -5.516 1 95.44 132 TYR B N 1
ATOM 2180 C CA . TYR B 1 132 ? -3.395 -0.239 -5.738 1 95.44 132 TYR B CA 1
ATOM 2181 C C . TYR B 1 132 ? -2.43 0.23 -6.82 1 95.44 132 TYR B C 1
ATOM 2183 O O . TYR B 1 132 ? -1.3 -0.257 -6.91 1 95.44 132 TYR B O 1
ATOM 2191 N N . GLY B 1 133 ? -2.836 1.271 -7.566 1 94.62 133 GLY B N 1
ATOM 2192 C CA . GLY B 1 133 ? -1.937 1.95 -8.484 1 94.62 133 GLY B CA 1
ATOM 2193 C C . GLY B 1 133 ? -2.662 2.758 -9.547 1 94.62 133 GLY B C 1
ATOM 2194 O O . GLY B 1 133 ? -3.887 2.682 -9.656 1 94.62 133 GLY B O 1
ATOM 2195 N N . PRO B 1 134 ? -1.922 3.568 -10.289 1 94.75 134 PRO B N 1
ATOM 2196 C CA . PRO B 1 134 ? -0.475 3.756 -10.156 1 94.75 134 PRO B CA 1
ATOM 2197 C C . PRO B 1 134 ? -0.097 4.641 -8.969 1 94.75 134 PRO B C 1
ATOM 2199 O O . PRO B 1 134 ? -0.976 5.113 -8.25 1 94.75 134 PRO B O 1
ATOM 2202 N N . GLY B 1 135 ? 1.229 4.668 -8.609 1 94.31 135 GLY B N 1
ATOM 2203 C CA . GLY B 1 135 ? 1.679 5.746 -7.738 1 94.31 135 GLY B CA 1
ATOM 2204 C C . GLY B 1 135 ? 1.376 7.125 -8.289 1 94.31 135 GLY B C 1
ATOM 2205 O O . GLY B 1 135 ? 1.664 7.406 -9.453 1 94.31 135 GLY B O 1
ATOM 2206 N N . ILE B 1 136 ? 0.78 8.016 -7.422 1 93.62 136 ILE B N 1
ATOM 2207 C CA . ILE B 1 136 ? 0.332 9.289 -7.957 1 93.62 136 ILE B CA 1
ATOM 2208 C C . ILE B 1 136 ? 1.081 10.43 -7.27 1 93.62 136 ILE B C 1
ATOM 2210 O O . ILE B 1 136 ? 0.983 11.586 -7.684 1 93.62 136 ILE B O 1
ATOM 2214 N N . TRP B 1 137 ? 1.861 10.148 -6.27 1 95.12 137 TRP B N 1
ATOM 2215 C CA . TRP B 1 137 ? 2.711 11.117 -5.586 1 95.12 137 TRP B CA 1
ATOM 2216 C C . TRP B 1 137 ? 3.824 10.414 -4.812 1 95.12 137 TRP B C 1
ATOM 2218 O O . TRP B 1 137 ? 3.611 9.344 -4.238 1 95.12 137 TRP B O 1
ATOM 2228 N N . SER B 1 138 ? 4.949 10.977 -4.746 1 94.88 138 SER B N 1
ATOM 2229 C CA . SER B 1 138 ? 6.078 10.5 -3.955 1 94.88 138 SER B CA 1
ATOM 2230 C C . SER B 1 138 ? 6.898 11.664 -3.404 1 94.88 138 SER B C 1
ATOM 2232 O O . SER B 1 138 ? 6.918 12.75 -3.99 1 94.88 138 SER B O 1
ATOM 2234 N N . ASN B 1 139 ? 7.473 11.422 -2.258 1 93.88 139 ASN B N 1
ATOM 2235 C CA . ASN B 1 139 ? 8.352 12.445 -1.706 1 93.88 139 ASN B CA 1
ATOM 2236 C C . ASN B 1 139 ? 9.672 12.523 -2.461 1 93.88 139 ASN B C 1
ATOM 2238 O O . ASN B 1 139 ? 10.445 13.461 -2.279 1 93.88 139 ASN B O 1
ATOM 2242 N N . ILE B 1 140 ? 10.047 11.445 -3.162 1 86.56 140 ILE B N 1
ATOM 2243 C CA . ILE B 1 140 ? 11.273 11.414 -3.959 1 86.56 140 ILE B CA 1
ATOM 2244 C C . ILE B 1 140 ? 10.93 11.578 -5.438 1 86.56 140 ILE B C 1
ATOM 2246 O O . ILE B 1 140 ? 9.93 11.031 -5.91 1 86.56 140 ILE B O 1
ATOM 2250 N N . ALA B 1 141 ? 11.578 12.703 -5.98 1 68.75 141 ALA B N 1
ATOM 2251 C CA . ALA B 1 141 ? 11.359 12.914 -7.406 1 68.75 141 ALA B CA 1
ATOM 2252 C C . ALA B 1 141 ? 11.648 11.641 -8.195 1 68.75 141 ALA B C 1
ATOM 2254 O O . ALA B 1 141 ? 12.531 10.859 -7.836 1 68.75 141 ALA B O 1
ATOM 2255 N N . ALA B 1 142 ? 10.594 11.086 -8.734 1 56.56 142 ALA B N 1
ATOM 2256 C CA . ALA B 1 142 ? 10.828 9.922 -9.578 1 56.56 142 ALA B CA 1
ATOM 2257 C C . ALA B 1 142 ? 12.133 10.07 -10.359 1 56.56 142 ALA B C 1
ATOM 2259 O O . ALA B 1 142 ? 12.445 11.156 -10.852 1 56.56 142 ALA B O 1
ATOM 2260 N N . SER B 1 143 ? 13.289 9.648 -9.977 1 44.47 143 SER B N 1
ATOM 2261 C CA . SER B 1 143 ? 14.258 9.75 -11.062 1 44.47 143 SER B CA 1
ATOM 2262 C C . SER B 1 143 ? 13.578 9.602 -12.422 1 44.47 143 SER B C 1
ATOM 2264 O O . SER B 1 143 ? 12.391 9.305 -12.5 1 44.47 143 SER B O 1
ATOM 2266 N N . GLY B 1 144 ? 14.211 9.055 -13.594 1 34.22 144 GLY B N 1
ATOM 2267 C CA . GLY B 1 144 ? 13.734 8.789 -14.945 1 34.22 144 GLY B CA 1
ATOM 2268 C C . GLY B 1 144 ? 12.336 8.211 -14.977 1 34.22 144 GLY B C 1
ATOM 2269 O O . GLY B 1 144 ? 11.875 7.758 -16.031 1 34.22 144 GLY B O 1
ATOM 2270 N N . ALA B 1 145 ? 11.984 7.562 -14.086 1 33.22 145 ALA B N 1
ATOM 2271 C CA . ALA B 1 145 ? 10.75 6.996 -14.609 1 33.22 145 ALA B CA 1
ATOM 2272 C C . ALA B 1 145 ? 9.773 8.102 -15.016 1 33.22 145 ALA B C 1
ATOM 2274 O O . ALA B 1 145 ? 9.961 9.266 -14.664 1 33.22 145 ALA B O 1
ATOM 2275 N N . VAL B 1 146 ? 8.383 7.672 -15.414 1 30.94 146 VAL B N 1
ATOM 2276 C CA . VAL B 1 146 ? 7.336 8.234 -16.266 1 30.94 146 VAL B CA 1
ATOM 2277 C C . VAL B 1 146 ? 6.625 9.367 -15.523 1 30.94 146 VAL B C 1
ATOM 2279 O O . VAL B 1 146 ? 5.785 9.125 -14.656 1 30.94 146 VAL B O 1
ATOM 2282 N N . SER B 1 147 ? 7.129 10.062 -14.648 1 29.27 147 SER B N 1
ATOM 2283 C CA . SER B 1 147 ? 6.223 11.195 -14.5 1 29.27 147 SER B CA 1
ATOM 2284 C C . SER B 1 147 ? 5.762 11.711 -15.859 1 29.27 147 SER B C 1
ATOM 2286 O O . SER B 1 147 ? 6.156 12.805 -16.281 1 29.27 147 SER B O 1
ATOM 2288 N N . ASP B 1 148 ? 6.035 11.117 -17.016 1 29.28 148 ASP B N 1
ATOM 2289 C CA . ASP B 1 148 ? 5.246 11.781 -18.047 1 29.28 148 ASP B CA 1
ATOM 2290 C C . ASP B 1 148 ? 3.889 12.219 -17.5 1 29.28 148 ASP B C 1
ATOM 2292 O O . ASP B 1 148 ? 3.254 11.492 -16.734 1 29.28 148 ASP B O 1
ATOM 2296 N N . LYS B 1 149 ? 3.705 13.461 -17.391 1 28.69 149 LYS B N 1
ATOM 2297 C CA . LYS B 1 149 ? 2.395 14.078 -17.547 1 28.69 149 LYS B CA 1
ATOM 2298 C C . LYS B 1 149 ? 1.469 13.195 -18.375 1 28.69 149 LYS B C 1
ATOM 2300 O O . LYS B 1 149 ? 1.783 12.859 -19.516 1 28.69 149 LYS B O 1
ATOM 2305 N N . ILE B 1 150 ? 1.035 12.102 -18.062 1 26.39 150 ILE B N 1
ATOM 2306 C CA . ILE B 1 150 ? -0.073 11.703 -18.922 1 26.39 150 ILE B CA 1
ATOM 2307 C C . ILE B 1 150 ? -0.797 12.945 -19.438 1 26.39 150 ILE B C 1
ATOM 2309 O O . ILE B 1 150 ? -1.477 13.633 -18.688 1 26.39 150 ILE B O 1
ATOM 2313 N N . ALA B 1 151 ? -0.074 13.82 -20.109 1 27.8 151 ALA B N 1
ATOM 2314 C CA . ALA B 1 151 ? -0.7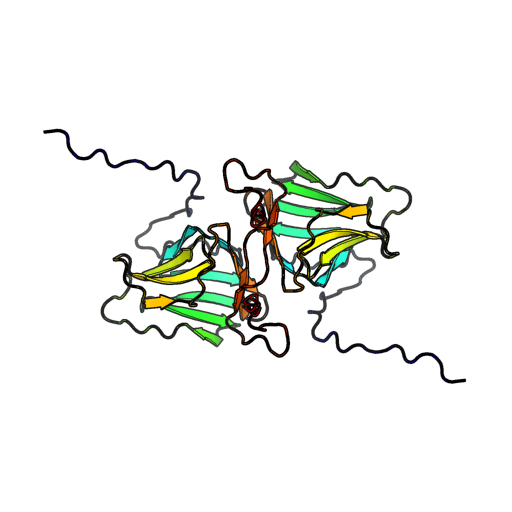35 14.742 -21.031 1 27.8 151 ALA B CA 1
ATOM 2315 C C . ALA B 1 151 ? -2.025 14.133 -21.578 1 27.8 151 ALA B C 1
ATOM 2317 O O . ALA B 1 151 ? -2.02 13.023 -22.125 1 27.8 151 ALA B O 1
ATOM 2318 N N . MET B 1 152 ? -3.133 14.359 -20.953 1 24.97 152 MET B N 1
ATOM 2319 C CA . MET B 1 152 ? -4.395 14.273 -21.688 1 24.97 152 MET B CA 1
ATOM 2320 C C . MET B 1 152 ? -4.227 14.75 -23.125 1 24.97 152 MET B C 1
ATOM 2322 O O . MET B 1 152 ? -3.816 15.891 -23.359 1 24.97 152 MET B O 1
ATOM 2326 N N . VAL B 1 153 ? -3.617 14.023 -24 1 25.3 153 VAL B N 1
ATOM 2327 C CA . VAL B 1 153 ? -3.793 14.258 -25.422 1 25.3 153 VAL B CA 1
ATOM 2328 C C . VAL B 1 153 ? -5.176 14.852 -25.688 1 25.3 153 VAL B C 1
ATOM 2330 O O . VAL B 1 153 ? -6.195 14.203 -25.422 1 25.3 153 VAL B O 1
ATOM 2333 N N . THR B 1 154 ? -5.336 16.125 -25.5 1 24.7 154 THR B N 1
ATOM 2334 C CA . THR B 1 154 ? -6.332 16.922 -26.203 1 24.7 154 THR B CA 1
ATOM 2335 C C . THR B 1 154 ? -6.355 16.594 -27.688 1 24.7 154 THR B C 1
ATOM 2337 O O . THR B 1 154 ? -5.336 16.703 -28.375 1 24.7 154 THR B O 1
ATOM 2340 N N . ALA B 1 155 ? -7.262 15.672 -28.156 1 22.92 155 ALA B N 1
ATOM 2341 C CA . ALA B 1 155 ? -7.68 15.617 -29.562 1 22.92 155 ALA B CA 1
ATOM 2342 C C . ALA B 1 155 ? -7.68 17 -30.188 1 22.92 155 ALA B C 1
ATOM 2344 O O . ALA B 1 155 ? -8.305 17.938 -29.656 1 22.92 155 ALA B O 1
ATOM 2345 N N . ALA B 1 156 ? -6.645 17.391 -30.906 1 22.69 156 ALA B N 1
ATOM 2346 C CA . ALA B 1 156 ? -6.625 18.484 -31.875 1 22.69 156 ALA B CA 1
ATOM 2347 C C . ALA B 1 156 ? -7.984 18.641 -32.562 1 22.69 156 ALA B C 1
ATOM 2349 O O . ALA B 1 156 ? -8.648 17.641 -32.875 1 22.69 156 ALA B O 1
ATOM 2350 N N . GLU B 1 157 ? -8.406 19.812 -32.75 1 20.92 157 GLU B N 1
ATOM 2351 C CA . GLU B 1 157 ? -9.195 20.219 -33.906 1 20.92 157 GLU B CA 1
ATOM 2352 C C . GLU B 1 157 ? -8.508 19.797 -35.219 1 20.92 157 GLU B C 1
ATOM 2354 O O . GLU B 1 157 ? -7.289 19.922 -35.344 1 20.92 157 GLU B O 1
#

pLDDT: mean 70.53, std 29.06, range [20.48, 97.5]

InterPro domains:
  IPR001480 Bulb-type lectin domain [PS50927] (33-144)
  IPR001480 Bulb-type lectin domain [SM00108] (33-140)
  IPR036426 Bulb-type lectin domain superfamily [G3DSA:2.90.10.10] (32-142)
  IPR036426 Bulb-type lectin domain superfamily [SSF51110] (32-138)

Nearest PDB structures (foldseek):
  1kj1-assembly2_P  TM=9.313E-01  e=9.776E-11  Allium sativum
  3mez-assembly1_D  TM=9.430E-01  e=3.288E-10  Crocus vernus
  1bwu-assembly2_P  TM=9.307E-01  e=1.044E-09  Allium sativum
  1xd5-assembly1_A  TM=9.456E-01  e=4.457E-08  Gastrodia elata
  1xd6-assembly1_A  TM=9.494E-01  e=7.495E-08  Gastrodia elata

Solvent-accessible surface area (backbone atoms only — not comparable to full-atom values): 17940 Å² total; per-residue (Å²): 137,81,71,83,74,76,76,76,66,82,74,63,88,60,78,70,70,77,66,69,61,66,113,44,74,51,40,41,56,67,45,75,40,32,64,48,44,38,74,42,73,39,46,53,60,22,43,40,33,25,89,61,16,36,40,33,29,38,55,41,54,24,40,35,31,23,44,78,82,39,80,77,47,60,73,72,40,78,37,77,89,57,51,71,44,34,33,33,35,30,36,41,28,57,28,38,33,34,28,32,81,89,62,55,74,73,44,66,73,76,46,71,48,94,55,78,44,53,19,36,38,37,46,38,80,82,67,39,40,35,31,26,31,42,56,77,45,53,80,55,77,70,61,89,64,73,75,59,71,76,68,72,75,68,79,72,132,138,84,70,83,74,77,75,76,68,81,74,62,88,62,78,69,71,77,66,68,62,66,114,46,73,50,41,40,58,67,44,75,40,31,64,48,45,39,74,41,72,40,46,52,58,23,42,40,32,23,88,62,16,37,40,33,30,38,57,41,54,24,41,36,31,24,45,78,81,39,79,78,48,60,72,72,41,76,38,76,89,57,51,72,43,34,31,35,36,29,36,39,28,54,28,40,34,32,28,33,81,87,62,53,74,71,42,66,73,76,46,72,49,94,56,78,44,52,20,37,38,36,48,36,80,81,66,40,41,35,33,28,32,42,58,75,47,54,78,54,76,68,62,90,63,79,70,62,70,78,64,75,77,70,81,73,131

Secondary structure (DSSP, 8-state):
---------------------SSS------BS-SEEETT-EEETT-EEEETTEEEEE-TTS-EEEEETTEEEEE-----STTTT-EEEEE-TTS-EEEEETTS-EEEE-----SS----EEEE-TTS-EEEE--EEEESS---SSS-----------/---------------------SSS------BS-SEEETT-EEETT-EEEETTEEEEE-TTS-EEEEETTEEEEE-----STTTT-EEEEE-TTS-EEEEETTS-EEEE-----SS----EEEE-TTS-EEEE--EEEESS---SS------------

Sequence (314 aa):
MYGPQLWTSHYSSVHPLNTTTGAGVLGWPKTTDSVLYSGDLAPIGTTIVNGDNELTLLDDCNLVLTSKGDTKWQTGVTDPTTLQDCFVNLEANGEFRVKHWGGDILWSNGVSSPIYAEFVLVLQANAKLVVYGPGIWSNIAASGAVSDKIAMVTAAEMYGPQLWTSHYSSVHPLNTTTGAGVLGWPKTTDSVLYSGDLAPIGTTIVNGDNELTLLDDCNLVLTSKGDTKWQTGVTDPTTLQDCFVNLEANGEFRVKHWGGDILWSNGVSSPIYAEFVLVLQANAKLVVYGPGIWSNIAASGAVSDKIAMVTAAE